Protein AF-A0A409X6F2-F1 (afdb_monomer)

pLDDT: mean 90.28, std 14.23, range [42.75, 98.88]

Organism: Psilocybe cyanescens (NCBI:txid93625)

Radius of gyration: 19.72 Å; Cα contacts (8 Å, |Δi|>4): 337; chains: 1; bounding box: 62×38×52 Å

Foldseek 3Di:
DLQLALQAEAEQCFPDDLVRLLVSVVRNAAYAQQLQLCVQPNPGHRQVQSSVVSVHLYAYDVPPPSHVDPDLLVRLVSLQVRQVVVQVVVCVVVVNDSPSDVDRSGDDSVVSVCRHFVSVQSNNVAHRDDDVPHFPWDWQFAQADLVVRAGWDPHGDVPCVVVCVVPNPPPVPPDDDPVSVVSCSVDNDPRRGQWTDGRNDTPDGD

Mean predicted aligned error: 5.83 Å

Solvent-accessible surface area (backbone atoms only — not comparable to full-atom values): 11453 Å² total; per-residue (Å²): 135,90,70,72,28,63,83,25,67,46,68,52,60,38,83,64,48,69,75,49,30,42,54,35,29,76,37,45,22,15,36,29,42,22,38,51,18,30,74,72,74,42,98,42,69,55,62,57,46,59,33,49,76,42,62,30,36,41,15,61,31,36,51,73,78,61,9,92,48,90,45,63,70,59,27,32,55,35,44,29,52,52,22,42,52,51,32,51,54,50,23,54,74,50,75,64,39,64,68,81,54,87,70,79,42,51,54,51,73,66,57,30,50,37,22,68,34,41,28,29,18,55,24,71,75,52,66,49,55,97,50,95,90,44,59,45,64,47,69,43,75,43,60,58,37,90,86,80,70,42,37,33,68,75,40,77,57,82,79,45,57,72,50,50,76,77,41,88,76,56,80,78,82,75,69,88,52,70,66,59,51,50,49,42,68,74,58,48,56,76,72,17,43,46,31,33,28,54,72,68,41,75,78,46,78,104

Secondary structure (DSSP, 8-state):
----STT-EEE--TT--HHHHHHHHHTT-EEEE-HHHHHHH-SS---HHHHHHTT-EEEE---TTTSS---HHHHHHHHHHHHHHHHHHHHHHTTT-TTSS-------HHHHHHIIIIIHHHHHT---S--TTS---EEEE--B-TTT-PBSTT---TTTHHHHTT-TT-TT--S--HHHHHHHHHH--GGGEEEEEETTEEEEE-

Nearest PDB structures (foldseek):
  2uz9-assembly1_A  TM=9.029E-01  e=8.211E-14  Homo sapiens
  6oh9-assembly1_A-2  TM=8.505E-01  e=1.048E-13  Saccharomyces cerevisiae S288C
  6oha-assembly1_A-2  TM=8.776E-01  e=3.779E-13  Saccharomyces cerevisiae S288C
  3e0l-assembly1_B  TM=8.773E-01  e=5.451E-13  Homo sapiens
  6ohc-assembly2_D  TM=8.084E-01  e=3.986E-10  Escherichia coli K-12

Sequence (206 aa):
NNLLTPKTVQAHCTFLTTPDFAKISDHGTAIAHCPLSNAYFSAKPFPLREALDAQVKVGLGTDVAGGYSLDIMNSMRHAVAVSRMREGDRVMKSGGDATIESHNLAIDWKESLYLATRGGSLALGLQGMFRVGAPFDAQEIRIYDPVSGLGIGPLDYFDLESQFSENQSDPSRSQLTLDEIEKWWCVGDLRNRGAVWVQGRKIRTI

Structure (mmCIF, N/CA/C/O backbone):
data_AF-A0A409X6F2-F1
#
_entry.id   AF-A0A409X6F2-F1
#
loop_
_atom_site.group_PDB
_atom_site.id
_atom_site.type_symbol
_atom_site.label_atom_id
_atom_site.label_alt_id
_atom_site.label_comp_id
_atom_site.label_asym_id
_atom_site.label_entity_id
_atom_site.label_seq_id
_atom_site.pdbx_PDB_ins_code
_atom_site.Cartn_x
_atom_site.Cartn_y
_atom_site.Cartn_z
_atom_site.occupancy
_atom_site.B_iso_or_equiv
_atom_site.auth_seq_id
_atom_site.auth_comp_id
_atom_site.auth_asym_id
_atom_site.auth_atom_id
_atom_site.pdbx_PDB_model_num
ATOM 1 N N . ASN A 1 1 ? -28.146 -6.320 11.833 1.00 56.84 1 ASN A N 1
ATOM 2 C CA . ASN A 1 1 ? -27.574 -6.314 10.466 1.00 56.84 1 ASN A CA 1
ATOM 3 C C . ASN A 1 1 ? -26.153 -6.851 10.504 1.00 56.84 1 ASN A C 1
ATOM 5 O O . ASN A 1 1 ? -25.338 -6.297 11.226 1.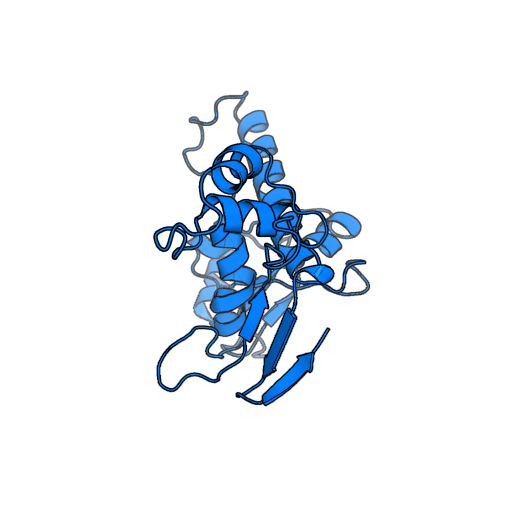00 56.84 1 ASN A O 1
ATOM 9 N N . ASN A 1 2 ? -25.882 -7.947 9.789 1.00 87.25 2 ASN A N 1
ATOM 10 C CA . ASN A 1 2 ? -24.624 -8.705 9.836 1.00 87.25 2 ASN A CA 1
ATOM 11 C C . ASN A 1 2 ? -23.686 -8.295 8.682 1.00 87.25 2 ASN A C 1
ATOM 13 O O . ASN A 1 2 ? -23.544 -9.023 7.704 1.00 87.25 2 ASN A O 1
ATOM 17 N N . LEU A 1 3 ? -23.146 -7.071 8.742 1.00 96.19 3 LEU A N 1
ATOM 18 C CA . LEU A 1 3 ? -22.342 -6.479 7.657 1.00 96.19 3 LEU A CA 1
ATOM 19 C C . LEU A 1 3 ? -20.828 -6.639 7.846 1.00 96.19 3 LEU A C 1
ATOM 21 O O . LEU A 1 3 ? -20.077 -6.363 6.915 1.00 96.19 3 LEU A O 1
ATOM 25 N N . LEU A 1 4 ? -20.369 -7.079 9.019 1.00 96.81 4 LEU A N 1
ATOM 26 C CA . LEU A 1 4 ? -18.972 -7.443 9.250 1.00 96.81 4 LEU A CA 1
ATOM 27 C C . LEU A 1 4 ? -18.808 -8.920 8.903 1.00 96.81 4 LEU A C 1
ATOM 29 O O . LEU A 1 4 ? -19.303 -9.792 9.611 1.00 96.81 4 LEU A O 1
ATOM 33 N N . THR A 1 5 ? -18.179 -9.193 7.766 1.00 96.94 5 THR A N 1
ATOM 34 C CA . THR A 1 5 ? -18.046 -10.544 7.219 1.00 96.94 5 THR A CA 1
ATOM 35 C C . THR A 1 5 ? -16.651 -10.741 6.629 1.00 96.94 5 THR A C 1
ATOM 37 O O . THR A 1 5 ? -15.974 -9.754 6.324 1.00 96.94 5 THR A O 1
ATOM 40 N N . PRO A 1 6 ? -16.248 -11.988 6.328 1.00 97.12 6 PRO A N 1
ATOM 41 C CA . PRO A 1 6 ? -14.991 -12.257 5.634 1.00 97.12 6 PRO A CA 1
ATOM 42 C C . PRO A 1 6 ? -14.847 -11.605 4.248 1.00 97.12 6 PRO A C 1
ATOM 44 O O . PRO A 1 6 ? -13.737 -11.562 3.719 1.00 97.12 6 PRO A O 1
ATOM 47 N N . LYS A 1 7 ? -15.953 -11.121 3.658 1.00 96.69 7 LYS A N 1
ATOM 48 C CA . LYS A 1 7 ? -16.007 -10.432 2.356 1.00 96.69 7 LYS A CA 1
ATOM 49 C C . LYS A 1 7 ? -16.216 -8.918 2.477 1.00 96.69 7 LYS A C 1
ATOM 51 O O . LYS A 1 7 ? -16.410 -8.247 1.468 1.00 96.69 7 LYS A O 1
ATOM 56 N N . THR A 1 8 ? -16.209 -8.382 3.693 1.00 98.19 8 THR A N 1
ATOM 57 C CA . THR A 1 8 ? -16.366 -6.949 3.940 1.00 98.19 8 THR A CA 1
ATOM 58 C C . THR A 1 8 ? -15.003 -6.269 3.917 1.00 98.19 8 THR A C 1
ATOM 60 O O . THR A 1 8 ? -14.063 -6.741 4.556 1.00 98.19 8 THR A O 1
ATOM 63 N N . VAL A 1 9 ? -14.917 -5.131 3.227 1.00 98.62 9 VAL A N 1
ATOM 64 C CA . VAL A 1 9 ? -13.761 -4.228 3.257 1.00 98.62 9 VAL A CA 1
ATOM 65 C C . VAL A 1 9 ? -14.242 -2.861 3.733 1.00 98.62 9 VAL A C 1
ATOM 67 O O . VAL A 1 9 ? -15.097 -2.255 3.093 1.00 98.62 9 VAL A O 1
ATOM 70 N N . GLN A 1 10 ? -13.723 -2.392 4.865 1.00 98.50 10 GLN A N 1
ATOM 71 C CA . GLN A 1 10 ? -14.028 -1.070 5.415 1.00 98.50 10 GLN A CA 1
ATOM 72 C C . GLN A 1 10 ? -12.940 -0.076 5.006 1.00 98.50 10 GLN A C 1
ATOM 74 O O . GLN A 1 10 ? -11.752 -0.347 5.172 1.00 98.50 10 GLN A O 1
ATOM 79 N N . ALA A 1 11 ? -13.324 1.075 4.462 1.00 98.44 11 ALA A N 1
ATOM 80 C CA . ALA A 1 11 ? -12.369 2.112 4.089 1.00 98.44 11 ALA A CA 1
ATOM 81 C C . ALA A 1 11 ? -11.988 2.988 5.297 1.00 98.44 11 ALA A C 1
ATOM 83 O O . ALA A 1 11 ? -12.801 3.235 6.190 1.00 98.44 11 ALA A O 1
ATOM 84 N N . HIS A 1 12 ? -10.759 3.508 5.285 1.00 98.50 12 HIS A N 1
ATOM 85 C CA . HIS A 1 12 ? -10.217 4.516 6.211 1.00 98.50 12 HIS A CA 1
ATOM 86 C C . HIS A 1 12 ? -9.935 4.042 7.635 1.00 98.50 12 HIS A C 1
ATOM 88 O O . HIS A 1 12 ? -8.778 4.064 8.051 1.00 98.50 12 HIS A O 1
ATOM 94 N N . CYS A 1 13 ? -10.981 3.685 8.387 1.00 98.31 13 CYS A N 1
ATOM 95 C CA . CYS A 1 13 ? -10.921 3.206 9.773 1.00 98.31 13 CYS A CA 1
ATOM 96 C C . CYS A 1 13 ? -10.035 4.039 10.729 1.00 98.31 13 CYS A C 1
ATOM 98 O O . CYS A 1 13 ? -9.472 3.505 11.682 1.00 98.31 13 CYS A O 1
ATOM 100 N N . THR A 1 14 ? -9.912 5.351 10.507 1.00 98.44 14 THR A N 1
ATOM 101 C CA . THR A 1 14 ? -8.942 6.225 11.201 1.00 98.44 14 THR A CA 1
ATOM 102 C C . THR A 1 14 ? -9.238 6.475 12.678 1.00 98.44 14 THR A C 1
ATOM 104 O O . THR A 1 14 ? -8.358 6.905 13.420 1.00 98.44 14 THR A O 1
ATOM 107 N N . PHE A 1 15 ? -10.466 6.203 13.113 1.00 98.06 15 PHE A N 1
ATOM 108 C CA . PHE A 1 15 ? -10.911 6.380 14.496 1.00 98.06 15 PHE A CA 1
ATOM 109 C C . PHE A 1 15 ? -11.008 5.068 15.278 1.00 98.06 15 PHE A C 1
ATOM 111 O O . PHE A 1 15 ? -11.353 5.108 16.458 1.00 98.06 15 PHE A O 1
ATOM 118 N N . LEU A 1 16 ? -10.727 3.927 14.641 1.00 97.69 16 LEU A N 1
ATOM 119 C CA . LEU A 1 16 ? -10.774 2.636 15.319 1.00 97.69 16 LEU A CA 1
ATOM 120 C C . LEU A 1 16 ? -9.646 2.517 16.345 1.00 97.69 16 LEU A C 1
ATOM 122 O O . LEU A 1 16 ? -8.538 3.021 16.154 1.00 97.69 16 LEU A O 1
ATOM 126 N N . THR A 1 17 ? -9.962 1.836 17.439 1.00 96.38 17 THR A N 1
ATOM 127 C CA . THR A 1 17 ? -9.044 1.546 18.541 1.00 96.38 17 THR A CA 1
ATOM 128 C C . THR A 1 17 ? -8.564 0.094 18.487 1.00 96.38 17 THR A C 1
ATOM 130 O O . THR A 1 17 ? -9.123 -0.726 17.757 1.00 96.38 17 THR A O 1
ATOM 133 N N . THR A 1 18 ? -7.560 -0.272 19.290 1.00 93.50 18 THR A N 1
ATOM 134 C CA . THR A 1 18 ? -7.075 -1.664 19.374 1.00 93.50 18 THR A CA 1
ATOM 135 C C . THR A 1 18 ? -8.196 -2.679 19.672 1.00 93.50 18 THR A C 1
ATOM 137 O O . THR A 1 18 ? -8.273 -3.685 18.965 1.00 93.50 18 THR A O 1
ATOM 140 N N . PRO A 1 19 ? -9.132 -2.428 20.617 1.00 97.00 19 PRO A N 1
ATOM 141 C CA . PRO A 1 19 ? -10.304 -3.291 20.797 1.00 97.00 19 PRO A CA 1
ATOM 142 C C . PRO A 1 19 ? -11.221 -3.405 19.571 1.00 97.00 19 PRO A C 1
ATOM 144 O O . PRO A 1 19 ? -11.860 -4.439 19.379 1.00 97.00 19 PRO A O 1
ATOM 147 N N . ASP A 1 20 ? -11.317 -2.364 18.741 1.00 97.94 20 ASP A N 1
ATOM 148 C CA . ASP A 1 20 ? -12.112 -2.422 17.512 1.00 97.94 20 ASP A CA 1
ATOM 149 C C . ASP A 1 20 ? -11.417 -3.265 16.443 1.00 97.94 20 ASP A C 1
ATOM 151 O O . ASP A 1 20 ? -12.081 -4.044 15.760 1.00 97.94 20 ASP A O 1
ATOM 155 N N . PHE A 1 21 ? -10.088 -3.181 16.330 1.00 98.38 21 PHE A N 1
ATOM 156 C CA . PHE A 1 21 ? -9.327 -4.028 15.408 1.00 98.38 21 PHE A CA 1
ATOM 157 C C . PHE A 1 21 ? -9.427 -5.509 15.751 1.00 98.38 21 PHE A C 1
ATOM 159 O O . PHE A 1 21 ? -9.597 -6.312 14.836 1.00 98.38 21 PHE A O 1
ATOM 166 N N . ALA A 1 22 ? -9.426 -5.865 17.038 1.00 97.12 22 ALA A N 1
ATOM 167 C CA . ALA A 1 22 ? -9.686 -7.239 17.463 1.00 97.12 22 ALA A CA 1
ATOM 168 C C . ALA A 1 22 ? -11.037 -7.741 16.921 1.00 97.12 22 ALA A C 1
ATOM 170 O O . ALA A 1 22 ? -11.097 -8.774 16.263 1.00 97.12 22 ALA A O 1
ATOM 171 N N . LYS A 1 23 ? -12.107 -6.944 17.058 1.00 96.62 23 LYS A N 1
ATOM 172 C CA . LYS A 1 23 ? -13.429 -7.298 16.510 1.00 96.62 23 LYS A CA 1
ATOM 173 C C . LYS A 1 23 ? -13.424 -7.399 14.984 1.00 96.62 23 LYS A C 1
ATOM 175 O O . LYS A 1 23 ? -14.065 -8.292 14.435 1.00 96.62 23 LYS A O 1
ATOM 180 N N . ILE A 1 24 ? -12.754 -6.479 14.287 1.00 97.88 24 ILE A N 1
ATOM 181 C CA . ILE A 1 24 ? -12.630 -6.516 12.820 1.00 97.88 24 ILE A CA 1
ATOM 182 C C . ILE A 1 24 ? -11.946 -7.818 12.380 1.00 97.88 24 ILE A C 1
ATOM 184 O O . ILE A 1 24 ? -12.433 -8.482 11.460 1.00 97.88 24 ILE A O 1
ATOM 188 N N . SER A 1 25 ? -10.873 -8.195 13.078 1.00 97.88 25 SER A N 1
ATOM 189 C CA . SER A 1 25 ? -10.118 -9.431 12.870 1.00 97.88 25 SER A CA 1
ATOM 190 C C . SER A 1 25 ? -10.981 -10.675 13.112 1.00 97.88 25 SER A C 1
ATOM 192 O O . SER A 1 25 ? -11.078 -11.521 12.223 1.00 97.88 25 SER A O 1
ATOM 194 N N . ASP A 1 26 ? -11.720 -10.727 14.228 1.00 97.69 26 ASP A N 1
ATOM 195 C CA . ASP A 1 26 ? -12.616 -11.841 14.586 1.00 97.69 26 ASP A CA 1
ATOM 196 C C . ASP A 1 26 ? -13.690 -12.111 13.517 1.00 97.69 26 ASP A C 1
ATOM 198 O O . ASP A 1 26 ? -14.042 -13.257 13.239 1.00 97.69 26 ASP A O 1
ATOM 202 N N . HIS A 1 27 ? -14.201 -11.058 12.869 1.00 97.19 27 HIS A N 1
ATOM 203 C CA . HIS A 1 27 ? -15.182 -11.184 11.783 1.00 97.19 27 HIS A CA 1
ATOM 204 C C . HIS A 1 27 ? -14.542 -11.495 10.420 1.00 97.19 27 HIS A C 1
ATOM 206 O O . HIS A 1 27 ? -15.248 -11.647 9.418 1.00 97.19 27 HIS A O 1
ATOM 212 N N . GLY A 1 28 ? -13.210 -11.522 10.339 1.00 97.69 28 GLY A N 1
ATOM 213 C CA . GLY A 1 28 ? -12.463 -11.619 9.090 1.00 97.69 28 GLY A CA 1
ATOM 214 C C . GLY A 1 28 ? -12.674 -10.422 8.158 1.00 97.69 28 GLY A C 1
ATOM 215 O O . GLY A 1 28 ? -12.402 -10.535 6.960 1.00 97.69 28 GLY A O 1
ATOM 216 N N . THR A 1 29 ? -13.174 -9.295 8.673 1.00 98.31 29 THR A N 1
ATOM 217 C CA . THR A 1 29 ? -13.357 -8.064 7.896 1.00 98.31 29 THR A CA 1
ATOM 218 C C . THR A 1 29 ? -11.991 -7.456 7.591 1.00 98.31 29 THR A C 1
ATOM 220 O O . THR A 1 29 ? -11.081 -7.488 8.415 1.00 98.31 29 THR A O 1
ATOM 223 N N . ALA A 1 30 ? -11.826 -6.932 6.382 1.00 98.75 30 ALA A N 1
ATOM 224 C CA . ALA A 1 30 ? -10.595 -6.281 5.959 1.00 98.75 30 ALA A CA 1
ATOM 225 C C . ALA A 1 30 ? -10.716 -4.754 6.004 1.00 98.75 30 ALA A C 1
ATOM 227 O O . ALA A 1 30 ? -11.819 -4.202 6.039 1.00 98.75 30 ALA A O 1
ATOM 228 N N . ILE A 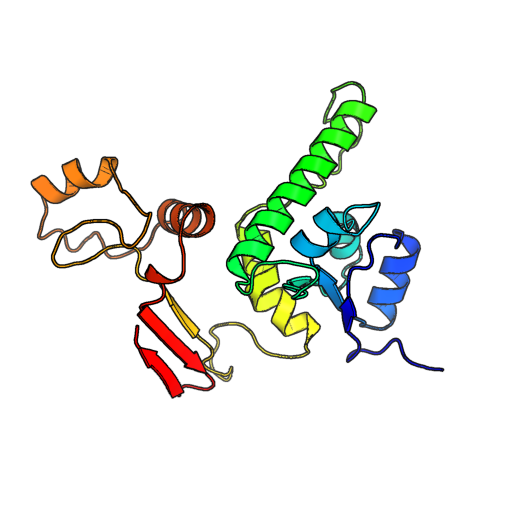1 31 ? -9.572 -4.073 5.955 1.00 98.88 31 ILE A N 1
ATOM 229 C CA . ILE A 1 31 ? -9.486 -2.613 5.889 1.00 98.88 31 ILE A CA 1
ATOM 230 C C . ILE A 1 31 ? -8.766 -2.183 4.608 1.00 98.88 31 ILE A C 1
ATOM 232 O O . ILE A 1 31 ? -7.705 -2.708 4.267 1.00 98.88 31 ILE A O 1
ATOM 236 N N . ALA A 1 32 ? -9.331 -1.192 3.917 1.00 98.81 32 ALA A N 1
ATOM 237 C CA . ALA A 1 32 ? -8.654 -0.442 2.866 1.00 98.81 32 ALA A CA 1
ATOM 238 C C . ALA A 1 32 ? -8.042 0.832 3.468 1.00 98.81 32 ALA A C 1
ATOM 240 O O . ALA A 1 32 ? -8.747 1.782 3.822 1.00 98.81 32 ALA A O 1
ATOM 241 N N . HIS A 1 33 ? -6.717 0.846 3.603 1.00 98.81 33 HIS A N 1
ATOM 242 C CA . HIS A 1 33 ? -5.971 2.010 4.053 1.00 98.81 33 HIS A CA 1
ATOM 243 C C . HIS A 1 33 ? -5.805 3.004 2.897 1.00 98.81 33 HIS A C 1
ATOM 245 O O . HIS A 1 33 ? -5.108 2.722 1.922 1.00 98.81 33 HIS A O 1
ATOM 251 N N . CYS A 1 34 ? -6.426 4.179 3.025 1.00 98.75 34 CYS A N 1
ATOM 252 C CA . CYS A 1 34 ? -6.408 5.246 2.021 1.00 98.75 34 CYS A CA 1
ATOM 253 C C . CYS A 1 34 ? -5.592 6.454 2.526 1.00 98.75 34 CYS A C 1
ATOM 255 O O . CYS A 1 34 ? -6.176 7.469 2.911 1.00 98.75 34 CYS A O 1
ATOM 257 N N . PRO A 1 35 ? -4.251 6.359 2.607 1.00 98.62 35 PRO A N 1
ATOM 258 C CA . PRO A 1 35 ? -3.429 7.323 3.341 1.00 98.62 35 PRO A CA 1
ATOM 259 C C . PRO A 1 35 ? -3.505 8.747 2.789 1.00 98.62 35 PRO A C 1
ATOM 261 O O . PRO A 1 35 ? -3.573 9.685 3.578 1.00 98.62 35 PRO A O 1
ATOM 264 N N . LEU A 1 36 ? -3.530 8.915 1.462 1.00 98.25 36 LEU A N 1
ATOM 265 C CA . LEU A 1 36 ? -3.596 10.240 0.845 1.00 98.25 36 LEU A CA 1
ATOM 266 C C . LEU A 1 36 ? -4.932 10.940 1.141 1.00 98.25 36 LEU A C 1
ATOM 268 O O . LEU A 1 36 ? -4.933 12.084 1.583 1.00 98.25 36 LEU A O 1
ATOM 272 N N . SER A 1 37 ? -6.054 10.235 0.977 1.00 98.56 37 SER A N 1
ATOM 273 C CA . SER A 1 37 ? -7.379 10.766 1.332 1.00 98.56 37 SER A CA 1
ATOM 274 C C . SER A 1 37 ? -7.478 11.108 2.818 1.00 98.56 37 SER A C 1
ATOM 276 O O . SER A 1 37 ? -7.922 12.193 3.193 1.00 98.56 37 SER A O 1
ATOM 278 N N . ASN A 1 38 ? -6.966 10.230 3.686 1.00 98.56 38 ASN A N 1
ATOM 279 C CA . ASN A 1 38 ? -6.946 10.482 5.123 1.00 98.56 38 ASN A CA 1
ATOM 280 C C . ASN A 1 38 ? -6.138 11.740 5.472 1.00 98.56 38 ASN A C 1
ATOM 282 O O . ASN A 1 38 ? -6.564 12.495 6.338 1.00 98.56 38 ASN A O 1
ATOM 286 N N . ALA A 1 39 ? -5.009 11.983 4.801 1.00 97.94 39 ALA A N 1
ATOM 287 C CA . ALA A 1 39 ? -4.211 13.188 5.016 1.00 97.94 39 ALA A CA 1
ATOM 288 C C . ALA A 1 39 ? -4.954 14.475 4.617 1.00 97.94 39 ALA A C 1
ATOM 290 O O . ALA A 1 39 ? -4.682 15.531 5.180 1.00 97.94 39 ALA A O 1
ATOM 291 N N . TYR A 1 40 ? -5.883 14.395 3.661 1.00 97.56 40 TYR A N 1
ATOM 292 C CA . TYR A 1 40 ? -6.665 15.543 3.198 1.00 97.56 40 TYR A CA 1
ATOM 293 C C . TYR A 1 40 ? -7.908 15.787 4.057 1.00 97.56 40 TYR A C 1
ATOM 295 O O . TYR A 1 40 ? -8.261 16.936 4.313 1.00 97.56 40 TYR A O 1
ATOM 303 N N . PHE A 1 41 ? -8.577 14.715 4.496 1.00 97.94 41 PHE A N 1
ATOM 304 C CA . PHE A 1 41 ? -9.954 14.804 4.989 1.00 97.94 41 PHE A CA 1
ATOM 305 C C . PHE A 1 41 ? -10.202 14.181 6.367 1.00 97.94 41 PHE A C 1
ATOM 307 O O . PHE A 1 41 ? -11.247 14.435 6.965 1.00 97.94 41 PHE A O 1
ATOM 314 N N . SER A 1 42 ? -9.277 13.383 6.908 1.00 97.31 42 SER A N 1
ATOM 315 C CA . SER A 1 42 ? -9.426 12.793 8.243 1.00 97.31 42 SER A CA 1
ATOM 316 C C . SER A 1 42 ? -8.676 13.610 9.292 1.00 97.31 42 SER A C 1
ATOM 318 O O . SER A 1 42 ? -7.525 13.986 9.103 1.00 97.31 42 SER A O 1
ATOM 320 N N . ALA A 1 43 ? -9.287 13.802 10.463 1.00 96.62 43 ALA A N 1
ATOM 321 C CA . ALA A 1 43 ? -8.620 14.437 11.604 1.00 96.62 43 ALA A CA 1
ATOM 322 C C . ALA A 1 43 ? -7.513 13.562 12.227 1.00 96.62 43 ALA A C 1
ATOM 324 O O . ALA A 1 43 ? -6.687 14.057 12.990 1.00 96.62 43 ALA A O 1
ATOM 325 N N . LYS A 1 44 ? -7.520 12.251 11.947 1.00 96.25 44 LYS A N 1
ATOM 326 C CA . LYS A 1 44 ? -6.532 11.292 12.455 1.00 96.25 44 LYS A CA 1
ATOM 327 C C . LYS A 1 44 ? -5.926 10.462 11.325 1.00 96.25 44 LYS A C 1
ATOM 329 O O . LYS A 1 44 ? -6.662 10.053 10.419 1.00 96.25 44 LYS A O 1
ATOM 334 N N . PRO A 1 45 ? -4.621 10.148 11.386 1.00 97.69 45 PRO A N 1
ATOM 335 C CA . PRO A 1 45 ? -4.039 9.133 10.524 1.00 97.69 45 PRO A CA 1
ATOM 336 C C . PRO A 1 45 ? -4.547 7.740 10.925 1.00 97.69 45 PRO A C 1
ATOM 338 O O . PRO A 1 45 ? -4.895 7.502 12.080 1.00 97.69 45 PRO A O 1
ATOM 341 N N . PHE A 1 46 ? -4.577 6.807 9.972 1.00 98.62 46 PHE A N 1
ATOM 342 C CA . PHE A 1 46 ? -4.944 5.417 10.259 1.00 98.62 46 PHE A CA 1
ATOM 343 C C . PHE A 1 46 ? -3.860 4.748 11.124 1.00 98.62 46 PHE A C 1
ATOM 345 O O . PHE A 1 46 ? -2.685 4.811 10.743 1.00 98.62 46 PHE A O 1
ATOM 352 N N . PRO A 1 47 ? -4.214 4.106 12.254 1.00 98.12 47 PRO A N 1
ATOM 353 C CA . PRO A 1 47 ? -3.262 3.381 13.092 1.00 98.12 47 PRO A CA 1
ATOM 354 C C . PRO A 1 47 ? -2.891 2.018 12.483 1.00 98.12 47 PRO A C 1
ATOM 356 O O . PRO A 1 47 ? -3.337 0.960 12.923 1.00 98.12 47 PRO A O 1
ATOM 359 N N . LEU A 1 48 ? -2.108 2.067 11.399 1.00 98.56 48 LEU A N 1
ATOM 360 C CA . LEU A 1 48 ? -1.775 0.905 10.573 1.00 98.56 48 LEU A CA 1
ATOM 361 C C . LEU A 1 48 ? -1.055 -0.194 11.356 1.00 98.56 48 LEU A C 1
ATOM 363 O O . LEU A 1 48 ? -1.463 -1.346 11.251 1.00 98.56 48 LEU A O 1
ATOM 367 N N . ARG A 1 49 ? -0.008 0.146 12.121 1.00 98.00 49 ARG A N 1
ATOM 368 C CA . ARG A 1 49 ? 0.762 -0.839 12.892 1.00 98.00 49 ARG A CA 1
ATOM 369 C C . ARG A 1 49 ? -0.159 -1.603 13.842 1.00 98.00 49 ARG A C 1
ATOM 371 O O . ARG A 1 49 ? -0.221 -2.820 13.767 1.00 98.00 49 ARG A O 1
ATOM 378 N N . GLU A 1 50 ? -0.990 -0.888 14.591 1.00 97.81 50 GLU A N 1
ATOM 379 C CA . GLU A 1 50 ? -1.936 -1.478 15.536 1.00 97.81 50 GLU A CA 1
ATOM 380 C C . GLU A 1 50 ? -2.963 -2.403 14.863 1.00 97.81 50 GLU A C 1
ATOM 382 O O . GLU A 1 50 ? -3.310 -3.450 15.411 1.00 97.81 50 GLU A O 1
ATOM 387 N N . ALA A 1 51 ? -3.438 -2.053 13.663 1.00 98.50 51 ALA A N 1
ATOM 388 C CA . ALA A 1 51 ? -4.315 -2.927 12.887 1.00 98.50 51 ALA A CA 1
ATOM 389 C C . ALA A 1 51 ? -3.595 -4.207 12.422 1.00 98.50 51 ALA A C 1
ATOM 391 O O . ALA A 1 51 ? -4.179 -5.292 12.470 1.00 98.50 51 ALA A O 1
ATOM 392 N N . LEU A 1 52 ? -2.335 -4.093 11.988 1.00 98.19 52 LEU A N 1
ATOM 393 C CA . LEU A 1 52 ? -1.519 -5.235 11.567 1.00 98.19 52 LEU A CA 1
ATOM 394 C C . LEU A 1 52 ? -1.198 -6.167 12.741 1.00 98.19 52 LEU A C 1
ATOM 396 O O . LEU A 1 52 ? -1.315 -7.383 12.593 1.00 98.19 52 LEU A O 1
ATOM 400 N N . ASP A 1 53 ? -0.870 -5.622 13.912 1.00 97.06 53 ASP A N 1
ATOM 401 C CA . ASP A 1 53 ? -0.577 -6.421 15.107 1.00 97.06 53 ASP A CA 1
ATOM 402 C C . ASP A 1 53 ? -1.816 -7.191 15.577 1.00 97.06 53 ASP A C 1
ATOM 404 O O . ASP A 1 53 ? -1.722 -8.361 15.951 1.00 97.06 53 ASP A O 1
ATOM 408 N N . ALA A 1 54 ? -3.000 -6.583 15.441 1.00 97.75 54 ALA A N 1
ATOM 409 C CA . ALA A 1 54 ? -4.295 -7.228 15.656 1.00 97.75 54 ALA A CA 1
ATOM 410 C C . ALA A 1 54 ? -4.693 -8.235 14.550 1.00 97.75 54 ALA A C 1
ATOM 412 O O . ALA A 1 54 ? -5.818 -8.740 14.546 1.00 97.75 54 ALA A O 1
ATOM 413 N N . GLN A 1 55 ? -3.790 -8.545 13.612 1.00 97.88 55 GLN A N 1
ATOM 414 C CA . GLN A 1 55 ? -3.987 -9.491 12.507 1.00 97.88 55 GLN A CA 1
ATOM 415 C C . GLN A 1 55 ? -5.114 -9.102 11.538 1.00 97.88 55 GLN A C 1
ATOM 417 O O . GLN A 1 55 ? -5.660 -9.948 10.824 1.00 97.88 55 GLN A O 1
ATOM 422 N N . VAL A 1 56 ? -5.461 -7.814 11.463 1.00 98.62 56 VAL A N 1
ATOM 423 C CA . VAL A 1 56 ? -6.435 -7.338 10.481 1.00 98.62 56 VAL A CA 1
ATOM 424 C C . VAL A 1 56 ? -5.833 -7.438 9.080 1.00 98.62 56 VAL A C 1
ATOM 426 O O . VAL A 1 56 ? -4.704 -7.019 8.825 1.00 98.62 56 VAL A O 1
ATOM 429 N N . LYS A 1 57 ? -6.610 -7.960 8.126 1.00 98.56 57 LYS A N 1
ATOM 430 C CA . LYS A 1 57 ? -6.234 -7.932 6.707 1.00 98.56 57 LYS A CA 1
ATOM 431 C C . LYS A 1 57 ? -6.292 -6.490 6.210 1.00 98.56 57 LYS A C 1
ATOM 433 O O . LYS A 1 57 ? -7.376 -5.909 6.158 1.00 98.56 57 LYS A O 1
ATOM 438 N N . VAL A 1 58 ? -5.154 -5.933 5.808 1.00 98.81 58 VAL A N 1
ATOM 439 C CA . VAL A 1 58 ? -5.072 -4.562 5.290 1.00 98.81 58 VAL A CA 1
ATOM 440 C C . VAL A 1 58 ? -4.554 -4.556 3.852 1.00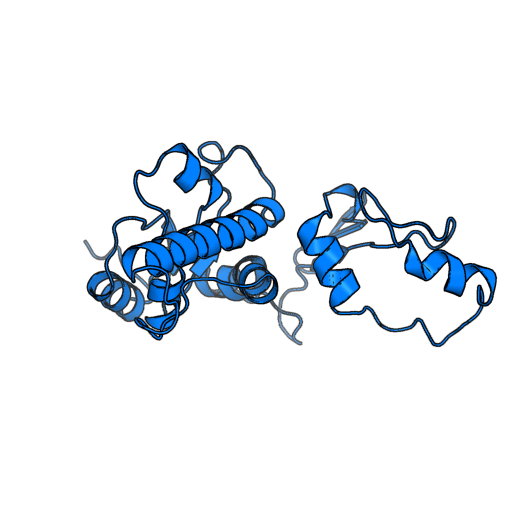 98.81 58 VAL A C 1
ATOM 442 O O . VAL A 1 58 ? -3.558 -5.204 3.532 1.00 98.81 58 VAL A O 1
ATOM 445 N N . GLY A 1 59 ? -5.237 -3.800 2.993 1.00 98.75 59 GLY A N 1
ATOM 446 C CA . GLY A 1 59 ? -4.782 -3.424 1.654 1.00 98.75 59 GLY A CA 1
ATOM 447 C C . GLY A 1 59 ? -4.700 -1.906 1.497 1.00 98.75 59 GLY A C 1
ATOM 448 O O . GLY A 1 59 ? -5.176 -1.165 2.357 1.00 98.75 59 GLY A O 1
ATOM 449 N N . LEU A 1 60 ? -4.119 -1.434 0.393 1.00 98.81 60 LEU A N 1
ATOM 450 C CA . LEU A 1 60 ? -4.078 -0.005 0.066 1.00 98.81 60 LEU A CA 1
ATOM 451 C C . LEU A 1 60 ? -5.231 0.401 -0.856 1.00 98.81 60 LEU A C 1
ATOM 453 O O . LEU A 1 60 ? -5.562 -0.309 -1.803 1.00 98.81 60 LEU A O 1
ATOM 457 N N . GLY A 1 61 ? -5.797 1.577 -0.599 1.00 98.50 61 GLY A N 1
ATOM 458 C CA . GLY A 1 61 ? -6.747 2.259 -1.470 1.00 98.50 61 GLY A CA 1
ATOM 459 C C . GLY A 1 61 ? -6.213 3.619 -1.916 1.00 98.50 61 GLY A C 1
ATOM 460 O O . GLY A 1 61 ? -5.423 4.259 -1.217 1.00 98.50 61 GLY A O 1
ATOM 461 N N . THR A 1 62 ? -6.629 4.061 -3.100 1.00 98.56 62 THR A N 1
ATOM 462 C CA . THR A 1 62 ? -6.381 5.432 -3.579 1.00 98.56 62 THR A CA 1
ATOM 463 C C . THR A 1 62 ? -7.443 6.400 -3.071 1.00 98.56 62 THR A C 1
ATOM 465 O O . THR A 1 62 ? -7.127 7.541 -2.745 1.00 98.56 62 THR A O 1
ATOM 468 N N . ASP A 1 63 ? -8.684 5.909 -2.968 1.00 98.31 63 ASP A N 1
ATOM 469 C CA . ASP A 1 63 ? -9.878 6.673 -2.609 1.00 98.31 63 ASP A CA 1
ATOM 470 C C . ASP A 1 63 ? -10.054 7.933 -3.464 1.00 98.31 63 ASP A C 1
ATOM 472 O O . ASP A 1 63 ? -10.238 9.033 -2.959 1.00 98.31 63 ASP A O 1
ATOM 476 N N . VAL A 1 64 ? -9.949 7.800 -4.787 1.00 97.94 64 VAL A N 1
ATOM 477 C CA . VAL A 1 64 ? -10.224 8.926 -5.689 1.00 97.94 64 VAL A CA 1
ATOM 478 C C . VAL A 1 64 ? -11.712 9.297 -5.604 1.00 97.94 64 VAL A C 1
ATOM 480 O O . VAL A 1 64 ? -12.566 8.427 -5.744 1.00 97.94 64 VAL A O 1
ATOM 483 N N . ALA A 1 65 ? -12.095 10.562 -5.405 1.00 97.12 65 ALA A N 1
ATOM 484 C CA . ALA A 1 65 ? -11.276 11.785 -5.447 1.00 97.12 65 ALA A CA 1
ATOM 485 C C . ALA A 1 65 ? -10.869 12.367 -4.074 1.00 97.12 65 ALA A C 1
ATOM 487 O O . ALA A 1 65 ? -10.350 13.480 -4.026 1.00 97.12 65 ALA A O 1
ATOM 488 N N . GLY A 1 66 ? -11.081 11.643 -2.970 1.00 96.94 66 GLY A N 1
ATOM 489 C CA . GLY A 1 66 ? -10.529 11.997 -1.657 1.00 96.94 66 GLY A CA 1
ATOM 490 C C . GLY A 1 66 ? -8.992 12.032 -1.672 1.00 96.94 66 GLY A C 1
ATOM 491 O O . GLY A 1 66 ? -8.360 12.960 -1.177 1.00 96.94 66 GLY A O 1
ATOM 492 N N . GLY A 1 67 ? -8.367 11.056 -2.329 1.00 96.88 67 GLY A N 1
ATOM 493 C CA . GLY A 1 67 ? -6.992 11.149 -2.807 1.00 96.88 67 GLY A CA 1
ATOM 494 C C . GLY A 1 67 ? -6.950 11.630 -4.258 1.00 96.88 67 GLY A C 1
ATOM 495 O O . GLY A 1 67 ? -7.742 11.190 -5.086 1.00 96.88 67 GLY A O 1
ATOM 496 N N . TYR A 1 68 ? -6.002 12.502 -4.606 1.00 96.56 68 TYR A N 1
ATOM 497 C CA . TYR A 1 68 ? -5.869 12.997 -5.986 1.00 96.56 68 TYR A CA 1
ATOM 498 C C . TYR A 1 68 ? -5.148 12.019 -6.931 1.00 96.56 68 TYR A C 1
ATOM 500 O O . TYR A 1 68 ? -5.160 12.213 -8.146 1.00 96.56 68 TYR A O 1
ATOM 508 N N . SER A 1 69 ? -4.471 10.993 -6.403 1.00 96.25 69 SER A N 1
ATOM 509 C CA . SER A 1 69 ? -3.658 10.071 -7.201 1.00 96.25 69 SER A CA 1
ATOM 510 C C . SER A 1 69 ? -4.399 8.772 -7.505 1.00 96.25 69 SER A C 1
ATOM 512 O O . SER A 1 69 ? -4.921 8.121 -6.606 1.00 96.25 69 SER A O 1
ATOM 514 N N . LEU A 1 70 ? -4.387 8.360 -8.775 1.00 95.12 70 LEU A N 1
ATOM 515 C CA . LEU A 1 70 ? -4.927 7.072 -9.229 1.00 95.12 70 LEU A CA 1
ATOM 516 C C . LEU A 1 70 ? -3.979 5.891 -8.974 1.00 95.12 70 LEU A C 1
ATOM 518 O O . LEU A 1 70 ? -4.385 4.741 -9.134 1.00 95.12 70 LEU A O 1
ATOM 522 N N . ASP A 1 71 ? -2.713 6.149 -8.643 1.00 93.69 71 ASP A N 1
ATOM 523 C CA . ASP A 1 71 ? -1.686 5.113 -8.607 1.00 93.69 71 ASP A CA 1
ATOM 524 C C . ASP A 1 71 ? -1.480 4.561 -7.194 1.00 93.69 71 ASP A C 1
ATOM 526 O O . ASP A 1 71 ? -1.165 5.300 -6.261 1.00 93.69 71 ASP A O 1
ATOM 530 N N . ILE A 1 72 ? -1.568 3.237 -7.044 1.00 97.25 72 ILE A N 1
ATOM 531 C CA . ILE A 1 72 ? -1.271 2.552 -5.779 1.00 97.25 72 ILE A CA 1
ATOM 532 C C . ILE A 1 72 ? 0.186 2.782 -5.347 1.00 97.25 72 ILE A C 1
ATOM 534 O O . ILE A 1 72 ? 0.456 2.788 -4.145 1.00 97.25 72 ILE A O 1
ATOM 538 N N . MET A 1 73 ? 1.116 3.064 -6.274 1.00 95.94 73 MET A N 1
ATOM 539 C CA . MET A 1 73 ? 2.483 3.473 -5.908 1.00 95.94 73 MET A CA 1
ATOM 540 C C . MET A 1 73 ? 2.500 4.722 -5.023 1.00 95.94 73 MET A C 1
ATOM 542 O O . MET A 1 73 ? 3.287 4.818 -4.081 1.00 95.94 73 MET A O 1
ATOM 546 N N . ASN A 1 74 ? 1.585 5.658 -5.270 1.00 96.94 74 ASN A N 1
ATOM 547 C CA . ASN A 1 74 ? 1.441 6.843 -4.444 1.00 96.94 74 ASN A CA 1
ATOM 548 C C . ASN A 1 74 ? 0.869 6.494 -3.057 1.00 96.94 74 ASN A C 1
ATOM 550 O O . ASN A 1 74 ? 1.376 6.998 -2.053 1.00 96.94 74 ASN A O 1
ATOM 554 N N . SER A 1 75 ? -0.103 5.575 -2.977 1.00 98.38 75 SER A N 1
ATOM 555 C CA . SER A 1 75 ? -0.616 5.069 -1.695 1.00 98.38 75 SER A CA 1
ATOM 556 C C . SER A 1 75 ? 0.463 4.359 -0.869 1.00 98.38 75 SER A C 1
ATOM 558 O O . SER A 1 75 ? 0.489 4.540 0.345 1.00 98.38 75 SER A O 1
ATOM 560 N N . MET A 1 76 ? 1.387 3.610 -1.491 1.00 98.62 76 MET A N 1
ATOM 561 C CA . MET A 1 76 ? 2.517 2.982 -0.781 1.00 98.62 76 MET A CA 1
ATOM 562 C C . MET A 1 76 ? 3.379 4.024 -0.063 1.00 98.62 76 MET A C 1
ATOM 564 O O . MET A 1 76 ? 3.623 3.921 1.140 1.00 98.62 76 MET A O 1
ATOM 568 N N . ARG A 1 77 ? 3.796 5.062 -0.797 1.00 98.56 77 ARG A N 1
ATOM 569 C CA . ARG A 1 77 ? 4.648 6.140 -0.274 1.00 98.56 77 ARG A CA 1
ATOM 570 C C . ARG A 1 77 ? 3.963 6.904 0.852 1.00 98.56 77 ARG A C 1
ATOM 572 O O . ARG A 1 77 ? 4.581 7.158 1.882 1.00 98.56 77 ARG A O 1
ATOM 579 N N . HIS A 1 78 ? 2.677 7.219 0.692 1.00 98.62 78 HIS A N 1
ATOM 580 C CA . HIS A 1 78 ? 1.919 7.911 1.733 1.00 98.62 78 HIS A CA 1
ATOM 581 C C . HIS A 1 78 ? 1.677 7.034 2.966 1.00 98.62 78 HIS A C 1
ATOM 583 O O . HIS A 1 78 ? 1.718 7.562 4.072 1.00 98.62 78 HIS A O 1
ATOM 589 N N . ALA A 1 79 ? 1.484 5.718 2.823 1.00 98.81 79 ALA A N 1
ATOM 590 C CA . ALA A 1 79 ? 1.378 4.817 3.975 1.00 98.81 79 ALA A CA 1
ATOM 591 C C . ALA A 1 79 ? 2.664 4.845 4.821 1.00 98.81 79 ALA A C 1
ATOM 593 O O . ALA A 1 79 ? 2.604 5.016 6.040 1.00 98.81 79 ALA A O 1
ATOM 594 N N . VAL A 1 80 ? 3.832 4.777 4.169 1.00 98.81 80 VAL A N 1
ATOM 595 C CA . VAL A 1 80 ? 5.135 4.900 4.840 1.00 98.81 80 VAL A CA 1
ATOM 596 C C . VAL A 1 80 ? 5.295 6.274 5.486 1.00 98.81 80 VAL A C 1
ATOM 598 O O . VAL A 1 80 ? 5.611 6.349 6.673 1.00 98.81 80 VAL A O 1
ATOM 601 N N . ALA A 1 81 ? 5.030 7.358 4.751 1.00 98.62 81 ALA A N 1
ATOM 602 C CA . ALA A 1 81 ? 5.153 8.719 5.271 1.00 98.62 81 ALA A CA 1
ATOM 603 C C . ALA A 1 81 ? 4.265 8.941 6.505 1.00 98.62 81 ALA A C 1
ATOM 605 O O . ALA A 1 81 ? 4.752 9.382 7.544 1.00 98.62 81 ALA A O 1
ATOM 606 N N . VAL A 1 82 ? 2.988 8.555 6.429 1.00 98.50 82 VAL A N 1
ATOM 607 C CA . VAL A 1 82 ? 2.040 8.675 7.542 1.00 98.50 82 VAL A CA 1
ATOM 608 C C . VAL A 1 82 ? 2.492 7.842 8.740 1.00 98.50 82 VAL A C 1
ATOM 610 O O . VAL A 1 82 ? 2.483 8.348 9.859 1.00 98.50 82 VAL A O 1
ATOM 613 N N . SER A 1 83 ? 2.936 6.598 8.534 1.00 98.50 83 SER A N 1
ATOM 614 C CA . SER A 1 83 ? 3.416 5.752 9.636 1.00 98.50 83 SER A CA 1
ATOM 615 C C . SER A 1 83 ? 4.635 6.351 10.354 1.00 98.50 83 SER A C 1
ATOM 617 O O . SER A 1 83 ? 4.690 6.350 11.581 1.00 98.50 83 SER A O 1
ATOM 619 N N . ARG A 1 84 ? 5.568 6.953 9.602 1.00 98.19 84 AR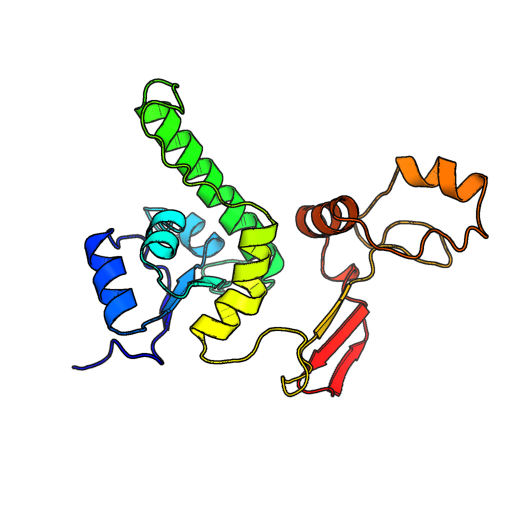G A N 1
ATOM 620 C CA . ARG A 1 84 ? 6.754 7.629 10.146 1.00 98.19 84 ARG A CA 1
ATOM 621 C C . ARG A 1 84 ? 6.407 8.925 10.870 1.00 98.19 84 ARG A C 1
ATOM 623 O O . ARG A 1 84 ? 6.995 9.205 11.906 1.00 98.19 84 ARG A O 1
ATOM 630 N N . MET A 1 85 ? 5.434 9.693 10.377 1.00 97.88 85 MET A N 1
ATOM 631 C CA . MET A 1 85 ? 4.941 10.880 11.088 1.00 97.88 85 MET A CA 1
ATOM 632 C C . MET A 1 85 ? 4.279 10.502 12.418 1.00 97.88 85 MET A C 1
ATOM 634 O O . MET A 1 85 ? 4.498 11.180 13.419 1.00 97.88 85 MET A O 1
ATOM 638 N N . ARG A 1 86 ? 3.510 9.404 12.448 1.00 96.88 86 ARG A N 1
ATOM 639 C CA . ARG A 1 86 ? 2.939 8.867 13.694 1.00 96.88 86 ARG A CA 1
ATOM 640 C C . ARG A 1 86 ? 4.019 8.419 14.671 1.00 96.88 86 ARG A C 1
ATOM 642 O O . ARG A 1 86 ? 3.910 8.706 15.856 1.00 96.88 86 ARG A O 1
ATOM 649 N N . GLU A 1 87 ? 5.050 7.744 14.174 1.00 96.50 87 GLU A N 1
ATOM 650 C CA . GLU A 1 87 ? 6.195 7.343 14.990 1.00 96.50 87 GLU A CA 1
ATOM 651 C C . GLU A 1 87 ? 6.930 8.563 15.565 1.00 96.50 87 GLU A C 1
ATOM 653 O O . GLU A 1 87 ? 7.214 8.602 16.757 1.00 96.50 87 GLU A O 1
ATOM 658 N N . GLY A 1 88 ? 7.155 9.604 14.759 1.00 95.62 88 GLY A N 1
ATOM 659 C CA . GLY A 1 88 ? 7.730 10.862 15.239 1.00 95.62 88 GLY A CA 1
ATOM 660 C C . GLY A 1 88 ? 6.895 11.515 16.346 1.00 95.62 88 GLY A C 1
ATOM 661 O O . GLY A 1 88 ? 7.440 11.890 17.380 1.00 95.62 88 GLY A O 1
ATOM 662 N N . ASP A 1 89 ? 5.572 11.607 16.173 1.00 94.81 89 ASP A N 1
ATOM 663 C CA . ASP A 1 89 ? 4.656 12.135 17.199 1.00 94.81 89 ASP A CA 1
ATOM 664 C C . ASP A 1 89 ? 4.689 11.308 18.498 1.00 94.81 89 ASP A C 1
ATOM 666 O O . ASP A 1 89 ? 4.716 11.880 19.590 1.00 94.81 89 ASP A O 1
ATOM 670 N N . ARG A 1 90 ? 4.760 9.973 18.396 1.00 93.81 90 ARG A N 1
ATOM 671 C CA . ARG A 1 90 ? 4.933 9.073 19.548 1.00 93.81 90 ARG A CA 1
ATOM 672 C C . ARG A 1 90 ? 6.230 9.380 20.297 1.00 93.81 90 ARG A C 1
ATOM 674 O O . ARG A 1 90 ? 6.183 9.669 21.489 1.00 93.81 90 ARG A O 1
ATOM 681 N N . VAL A 1 91 ? 7.366 9.392 19.597 1.00 93.25 91 VAL A N 1
ATOM 682 C CA . VAL A 1 91 ? 8.687 9.671 20.190 1.00 93.25 91 VAL A CA 1
ATOM 683 C C . VAL A 1 91 ? 8.712 11.042 20.871 1.00 93.25 91 VAL A C 1
ATOM 685 O O . VAL A 1 91 ? 9.226 11.175 21.980 1.00 93.25 91 VAL A O 1
ATOM 688 N N . MET A 1 92 ? 8.103 12.062 20.257 1.00 93.56 92 MET A N 1
ATOM 689 C CA . MET A 1 92 ? 8.002 13.400 20.850 1.00 93.56 92 MET A CA 1
ATOM 690 C C . MET A 1 92 ? 7.183 13.407 22.146 1.00 93.56 92 MET A C 1
ATOM 692 O O . MET A 1 92 ? 7.586 14.040 23.123 1.00 93.56 92 MET A O 1
ATOM 696 N N . LYS A 1 93 ? 6.058 12.684 22.191 1.00 91.12 93 LYS A N 1
ATOM 697 C CA . LYS A 1 93 ? 5.236 12.535 23.407 1.00 91.12 93 LYS A CA 1
ATOM 698 C C . LYS A 1 93 ? 5.956 11.767 24.512 1.00 91.12 93 LYS A C 1
ATOM 700 O O . LYS A 1 93 ? 5.733 12.052 25.684 1.00 91.12 93 LYS A O 1
ATOM 705 N N . SER A 1 94 ? 6.863 10.869 24.144 1.00 88.50 94 SER A N 1
ATOM 706 C CA . SER A 1 94 ? 7.765 10.169 25.061 1.00 88.50 94 SER A CA 1
ATOM 707 C C . SER A 1 94 ? 9.001 10.998 25.457 1.00 88.50 94 SER A C 1
ATOM 709 O O . SER A 1 94 ? 9.978 10.446 25.946 1.00 88.50 94 SER A O 1
ATOM 711 N N . GLY A 1 95 ? 9.006 12.320 25.249 1.00 89.38 95 GLY A N 1
ATOM 712 C CA . GLY A 1 95 ? 10.124 13.184 25.646 1.00 89.38 95 GLY A CA 1
ATOM 713 C C . GLY A 1 95 ? 11.371 13.055 24.765 1.00 89.38 95 GLY A C 1
ATOM 714 O O . GLY A 1 95 ? 12.458 13.436 25.190 1.00 89.38 95 GLY A O 1
ATOM 715 N N . GLY A 1 96 ? 11.229 12.525 23.547 1.00 85.75 96 GLY A N 1
ATOM 716 C CA . GLY A 1 96 ? 12.328 12.320 22.600 1.00 85.75 96 GLY A CA 1
ATOM 717 C C . GLY A 1 96 ? 13.042 10.975 22.742 1.00 85.75 96 GLY A C 1
ATOM 718 O O . GLY A 1 96 ? 13.931 10.678 21.946 1.00 85.75 96 GLY A O 1
ATOM 719 N N . ASP A 1 97 ? 12.655 10.147 23.712 1.00 80.94 97 ASP A N 1
ATOM 720 C CA . ASP A 1 97 ? 13.227 8.819 23.896 1.00 80.94 97 ASP A CA 1
ATOM 721 C C . ASP A 1 97 ? 12.365 7.761 23.199 1.00 80.94 97 ASP A C 1
ATOM 723 O O . ASP A 1 97 ? 11.291 7.372 23.665 1.00 80.94 97 ASP A O 1
ATOM 727 N N . ALA A 1 98 ? 12.864 7.267 22.066 1.00 77.50 98 ALA A N 1
ATOM 728 C CA . ALA A 1 98 ? 12.190 6.237 21.285 1.00 77.50 98 ALA A CA 1
ATOM 729 C C . ALA A 1 98 ? 12.066 4.886 22.013 1.00 77.50 98 ALA A C 1
ATOM 731 O O . ALA A 1 98 ? 11.299 4.035 21.558 1.00 77.50 98 ALA A O 1
ATOM 732 N N . THR A 1 99 ? 12.787 4.687 23.124 1.00 77.75 99 THR A N 1
ATOM 733 C CA . THR A 1 99 ? 12.805 3.438 23.897 1.00 77.75 99 THR A CA 1
ATOM 734 C C . THR A 1 99 ? 11.717 3.358 24.970 1.00 77.75 99 THR A C 1
ATOM 736 O O . THR A 1 99 ? 11.352 2.252 25.371 1.00 77.75 99 THR A O 1
ATOM 739 N N . ILE A 1 100 ? 11.154 4.499 25.395 1.00 68.88 100 ILE A N 1
ATOM 740 C CA . ILE A 1 100 ? 10.164 4.579 26.489 1.00 68.88 100 ILE A CA 1
ATOM 741 C C . ILE A 1 100 ? 8.857 3.849 26.149 1.00 68.88 100 ILE A C 1
ATOM 743 O O . ILE A 1 100 ? 8.188 3.312 27.029 1.00 68.88 100 ILE A O 1
ATOM 747 N N . GLU A 1 101 ? 8.535 3.731 24.866 1.00 68.00 101 GLU A N 1
ATOM 748 C CA . GLU A 1 101 ? 7.518 2.813 24.365 1.00 68.00 101 GLU A CA 1
ATOM 749 C C . GLU A 1 101 ? 8.175 1.940 23.289 1.00 68.00 101 GLU A C 1
ATOM 751 O O . GLU A 1 101 ? 8.531 2.424 22.218 1.00 68.00 101 GLU A O 1
ATOM 756 N N . SER A 1 102 ? 8.366 0.650 23.585 1.00 67.75 102 SER A N 1
ATOM 757 C CA . SER A 1 102 ? 9.129 -0.306 22.751 1.00 67.75 102 SER A CA 1
ATOM 758 C C . SER A 1 102 ? 8.508 -0.644 21.386 1.00 67.75 102 SER A C 1
ATOM 760 O O . SER A 1 102 ? 8.982 -1.542 20.689 1.00 67.75 102 SER A O 1
ATOM 762 N N . HIS A 1 103 ? 7.436 0.042 20.997 1.00 85.94 103 HIS A N 1
ATOM 763 C CA . HIS A 1 103 ? 6.606 -0.339 19.870 1.00 85.94 103 HIS A CA 1
ATOM 764 C C . HIS A 1 103 ? 6.679 0.690 18.738 1.00 85.94 103 HIS A C 1
ATOM 766 O O . HIS A 1 103 ? 6.088 1.766 18.815 1.00 85.94 103 HIS A O 1
ATOM 772 N N . ASN A 1 104 ? 7.420 0.343 17.684 1.00 92.44 104 ASN A N 1
ATOM 773 C CA . ASN A 1 104 ? 7.634 1.196 16.519 1.00 92.44 104 ASN A CA 1
ATOM 774 C C . ASN A 1 104 ? 6.405 1.193 15.593 1.00 92.44 104 ASN A C 1
ATOM 776 O O . ASN A 1 104 ? 6.012 0.153 15.057 1.00 92.44 104 ASN A O 1
ATOM 780 N N . LEU A 1 105 ? 5.824 2.373 15.369 1.00 96.25 105 LEU A N 1
ATOM 781 C CA . LEU A 1 105 ? 4.629 2.550 14.540 1.00 96.25 105 LEU A CA 1
ATOM 782 C C . LEU A 1 105 ? 4.925 2.649 13.040 1.00 96.25 105 LEU A C 1
ATOM 784 O O . LEU A 1 105 ? 3.994 2.587 12.231 1.00 96.25 105 LEU A O 1
ATOM 788 N N . ALA A 1 106 ? 6.188 2.839 12.660 1.00 97.38 106 ALA A N 1
ATOM 789 C CA . ALA A 1 106 ? 6.585 2.993 11.272 1.00 97.38 106 ALA A CA 1
ATOM 790 C C . ALA A 1 106 ? 6.521 1.661 10.512 1.00 97.38 106 ALA A C 1
ATOM 792 O O . ALA A 1 106 ? 6.786 0.589 11.065 1.00 97.38 106 ALA A O 1
ATOM 793 N N . ILE A 1 107 ? 6.206 1.756 9.221 1.00 98.25 107 ILE A N 1
ATOM 794 C CA . ILE A 1 107 ? 6.396 0.679 8.250 1.00 98.25 107 ILE A CA 1
ATOM 795 C C . ILE A 1 107 ? 7.490 1.046 7.242 1.00 98.25 107 ILE A C 1
ATOM 797 O O . ILE A 1 107 ? 7.765 2.231 7.013 1.00 98.25 107 ILE A O 1
ATOM 801 N N . ASP A 1 108 ? 8.101 0.043 6.617 1.00 98.19 108 ASP A N 1
ATOM 802 C CA . ASP A 1 108 ? 9.076 0.238 5.539 1.00 98.19 108 ASP A CA 1
ATOM 803 C C . ASP A 1 108 ? 8.469 0.089 4.127 1.00 98.19 108 ASP A C 1
ATOM 805 O O . ASP A 1 108 ? 7.265 -0.127 3.930 1.00 98.19 108 ASP A O 1
ATOM 809 N N . TRP A 1 109 ? 9.312 0.244 3.102 1.00 98.38 109 TRP A N 1
ATOM 810 C CA . TRP A 1 109 ? 8.879 0.116 1.714 1.00 98.38 109 TRP A CA 1
ATOM 811 C C . TRP A 1 109 ? 8.433 -1.314 1.366 1.00 98.38 109 TRP A C 1
ATOM 813 O O . TRP A 1 109 ? 7.511 -1.468 0.562 1.00 98.38 109 TRP A O 1
ATOM 823 N N . LYS A 1 110 ? 9.010 -2.352 1.989 1.00 98.31 110 LYS A N 1
ATOM 824 C CA . LYS A 1 110 ? 8.665 -3.766 1.755 1.00 98.31 110 LYS A CA 1
ATOM 825 C C . LYS A 1 110 ? 7.292 -4.083 2.328 1.00 98.31 110 LYS A C 1
ATOM 827 O O . LYS A 1 110 ? 6.477 -4.700 1.645 1.00 98.31 110 LYS A O 1
ATOM 832 N N . GLU A 1 111 ? 7.007 -3.611 3.540 1.00 98.50 111 GLU A N 1
ATOM 833 C CA . GLU A 1 111 ? 5.681 -3.688 4.151 1.00 98.50 111 GLU A CA 1
ATOM 834 C C . GLU A 1 111 ? 4.650 -2.951 3.287 1.00 98.50 111 GLU A C 1
ATOM 836 O O . GLU A 1 111 ? 3.589 -3.498 2.991 1.00 98.50 111 GLU A O 1
ATOM 841 N N . SER A 1 112 ? 4.968 -1.753 2.784 1.00 98.69 112 SER A N 1
ATOM 842 C CA . SER A 1 112 ? 4.052 -1.031 1.889 1.00 98.69 112 SER A CA 1
ATOM 843 C C . SER A 1 112 ? 3.805 -1.766 0.561 1.00 98.69 112 SER A C 1
ATOM 845 O O . SER A 1 112 ? 2.669 -1.808 0.082 1.00 98.69 112 SER A O 1
ATOM 847 N N . LEU A 1 113 ? 4.836 -2.411 0.001 1.00 98.00 113 LEU A N 1
ATOM 848 C CA . LEU A 1 113 ? 4.734 -3.223 -1.210 1.00 98.00 113 LEU A CA 1
ATOM 849 C C . LEU A 1 113 ? 3.904 -4.486 -0.963 1.00 98.00 113 LEU A C 1
ATOM 851 O O . LEU A 1 113 ? 3.095 -4.866 -1.811 1.00 98.00 113 LEU A O 1
ATOM 855 N N . TYR A 1 114 ? 4.036 -5.102 0.215 1.00 98.44 114 TYR A N 1
ATOM 856 C CA . TYR A 1 114 ? 3.166 -6.189 0.652 1.00 98.44 114 TYR A CA 1
ATOM 857 C C . TYR A 1 114 ? 1.705 -5.731 0.710 1.00 98.44 114 TYR A C 1
ATOM 859 O O . TYR A 1 114 ? 0.847 -6.385 0.119 1.00 98.44 114 TYR A O 1
ATOM 867 N N . LEU A 1 115 ? 1.406 -4.592 1.345 1.00 98.69 115 LEU A N 1
ATOM 868 C CA . LEU A 1 115 ? 0.042 -4.050 1.432 1.00 98.69 115 LEU A CA 1
ATOM 869 C C . LEU A 1 115 ? -0.554 -3.739 0.050 1.00 98.69 115 LEU A C 1
ATOM 871 O O . LEU A 1 115 ? -1.737 -3.995 -0.182 1.00 98.69 115 LEU A O 1
ATOM 875 N N . ALA A 1 116 ? 0.266 -3.242 -0.880 1.00 98.12 116 ALA A N 1
ATOM 876 C CA . ALA A 1 116 ? -0.116 -2.967 -2.266 1.00 98.12 116 ALA A CA 1
ATOM 877 C C . ALA A 1 116 ? -0.379 -4.225 -3.110 1.00 98.12 116 ALA A C 1
ATOM 879 O O . ALA A 1 116 ? -1.011 -4.133 -4.160 1.00 98.12 116 ALA A O 1
ATOM 880 N N . THR A 1 117 ? 0.126 -5.386 -2.683 1.00 97.94 117 THR A N 1
ATOM 881 C CA . THR A 1 117 ? 0.071 -6.639 -3.444 1.00 97.94 117 THR A CA 1
ATOM 882 C C . THR A 1 117 ? -0.632 -7.732 -2.642 1.00 97.94 117 THR A C 1
ATOM 884 O O . THR A 1 117 ? -1.858 -7.865 -2.687 1.00 97.94 117 THR A O 1
ATOM 887 N N . ARG A 1 118 ? 0.123 -8.520 -1.874 1.00 97.50 118 ARG A N 1
ATOM 888 C CA . ARG A 1 118 ? -0.383 -9.672 -1.135 1.00 97.50 118 ARG A CA 1
ATOM 889 C C . ARG A 1 118 ? -1.409 -9.268 -0.078 1.00 97.50 118 ARG A C 1
ATOM 891 O O . ARG A 1 118 ? -2.460 -9.903 -0.026 1.00 97.50 118 ARG A O 1
ATOM 898 N N . GLY A 1 119 ? -1.154 -8.219 0.701 1.00 98.06 119 GLY A N 1
ATOM 899 C CA . GLY A 1 119 ? -2.077 -7.686 1.707 1.00 98.06 119 GLY A CA 1
ATOM 900 C C . GLY A 1 119 ? -3.427 -7.297 1.102 1.00 98.06 119 GLY A C 1
ATOM 901 O O . GLY A 1 119 ? -4.461 -7.809 1.532 1.00 98.06 119 GLY A O 1
ATOM 902 N N . GLY A 1 120 ? -3.418 -6.513 0.018 1.00 98.00 120 GLY A N 1
ATOM 903 C CA . GLY A 1 120 ? -4.622 -6.184 -0.750 1.00 98.00 120 GLY A CA 1
ATOM 904 C C . GLY A 1 120 ? -5.343 -7.411 -1.312 1.00 98.00 120 GLY A C 1
ATOM 905 O O . GLY A 1 120 ? -6.565 -7.514 -1.210 1.00 98.00 120 GLY A O 1
ATOM 906 N N . SER A 1 121 ? -4.606 -8.398 -1.831 1.00 97.56 121 SER A N 1
ATOM 907 C CA . SER A 1 121 ? -5.227 -9.635 -2.315 1.00 97.56 121 SER A CA 1
ATOM 908 C C . SER A 1 121 ? -5.902 -10.428 -1.193 1.00 97.56 121 SER A C 1
ATOM 910 O O . SER A 1 121 ? -7.027 -10.882 -1.369 1.00 97.56 121 SER A O 1
ATOM 912 N N . LEU A 1 122 ? -5.283 -10.526 -0.011 1.00 97.12 122 LEU A N 1
ATOM 913 C CA . LEU A 1 122 ? -5.878 -11.190 1.149 1.00 97.12 122 LEU A CA 1
ATOM 914 C C . LEU A 1 122 ? -7.118 -10.439 1.643 1.00 97.12 122 LEU A C 1
ATOM 916 O O . LEU A 1 122 ? -8.125 -11.074 1.961 1.00 97.12 122 LEU A O 1
ATOM 920 N N . ALA A 1 123 ? -7.075 -9.104 1.656 1.00 97.75 123 ALA A N 1
ATOM 921 C CA . ALA A 1 123 ? -8.216 -8.258 1.998 1.00 97.75 123 ALA A CA 1
ATOM 922 C C . ALA A 1 123 ? -9.434 -8.527 1.094 1.00 97.75 123 ALA A C 1
ATOM 924 O O . ALA A 1 123 ? -10.563 -8.535 1.580 1.00 97.75 123 ALA A O 1
ATOM 925 N N . LEU A 1 124 ? -9.198 -8.824 -0.188 1.00 97.75 124 LEU A N 1
ATOM 926 C CA . LEU A 1 124 ? -10.230 -9.116 -1.189 1.00 97.75 124 LEU A CA 1
ATOM 927 C C . LEU A 1 124 ? -10.562 -10.613 -1.347 1.00 97.75 124 LEU A C 1
ATOM 929 O O . LEU A 1 124 ? -11.443 -10.960 -2.130 1.00 97.75 124 LEU A O 1
ATOM 933 N N . GLY A 1 125 ? -9.872 -11.513 -0.638 1.00 95.88 125 GLY A N 1
ATOM 934 C CA . GLY A 1 125 ? -10.041 -12.964 -0.807 1.00 95.88 125 GLY A CA 1
ATOM 935 C C . GLY A 1 125 ? -9.489 -13.514 -2.132 1.00 95.88 125 GLY A C 1
ATOM 936 O O . GLY A 1 125 ? -10.013 -14.492 -2.661 1.00 95.88 125 GLY A O 1
ATOM 937 N N . LEU A 1 126 ? -8.447 -12.882 -2.676 1.00 95.62 126 LEU A N 1
ATOM 938 C CA . LEU A 1 126 ? -7.768 -13.213 -3.934 1.00 95.62 126 LEU A CA 1
ATOM 939 C C . LEU A 1 126 ? -6.338 -13.744 -3.700 1.00 95.62 126 LEU A C 1
ATOM 941 O O . LEU A 1 126 ? -5.842 -13.804 -2.575 1.00 95.62 126 LEU A O 1
ATOM 945 N N . GLN A 1 127 ? -5.653 -14.121 -4.787 1.00 89.50 127 GLN A N 1
ATOM 946 C CA . GLN A 1 127 ? -4.271 -14.617 -4.775 1.00 89.50 127 GLN A CA 1
ATOM 947 C C . GLN A 1 127 ? -3.325 -13.638 -5.491 1.00 89.50 127 GLN A C 1
ATOM 949 O O . GLN A 1 127 ? -3.164 -13.714 -6.702 1.00 89.50 127 GLN A O 1
ATOM 954 N N . GLY A 1 128 ? -2.687 -12.727 -4.751 1.00 90.94 128 GLY A N 1
ATOM 955 C CA . GLY A 1 128 ? -1.731 -11.749 -5.294 1.00 90.94 128 GLY A CA 1
ATOM 956 C C . GLY A 1 128 ? -0.275 -12.155 -5.073 1.00 90.94 128 GLY A C 1
ATOM 957 O O . GLY A 1 128 ? 0.411 -11.532 -4.266 1.00 90.94 128 GLY A O 1
ATOM 958 N N . MET A 1 129 ? 0.181 -13.243 -5.704 1.00 94.31 129 MET A N 1
ATOM 959 C CA . MET A 1 129 ? 1.590 -13.666 -5.680 1.00 94.31 129 MET A CA 1
ATOM 960 C C . MET A 1 129 ? 1.933 -14.583 -6.859 1.00 94.31 129 MET A C 1
ATOM 962 O O . MET A 1 129 ? 1.070 -15.313 -7.345 1.00 94.31 129 MET A O 1
ATOM 966 N N . PHE A 1 130 ? 3.208 -14.637 -7.245 1.00 95.56 130 PHE A N 1
ATOM 967 C CA . PHE A 1 130 ? 3.686 -15.621 -8.215 1.00 95.56 130 PHE A CA 1
ATOM 968 C C . PHE A 1 130 ? 3.796 -17.005 -7.574 1.00 95.56 130 PHE A C 1
ATOM 970 O O . PHE A 1 130 ? 4.725 -17.301 -6.825 1.00 95.56 130 PHE A O 1
ATOM 977 N N . ARG A 1 131 ? 2.811 -17.855 -7.861 1.00 95.19 131 ARG A N 1
ATOM 978 C CA . ARG A 1 131 ? 2.762 -19.254 -7.435 1.00 95.19 131 ARG A CA 1
ATOM 979 C C . ARG A 1 131 ? 2.051 -20.075 -8.504 1.00 95.19 131 ARG A C 1
ATOM 981 O O . ARG A 1 131 ? 1.065 -19.617 -9.074 1.00 95.19 131 ARG A O 1
ATOM 988 N N . VAL A 1 132 ? 2.518 -21.299 -8.749 1.00 95.62 132 VAL A N 1
ATOM 989 C CA . VAL A 1 132 ? 1.831 -22.242 -9.645 1.00 95.62 132 VAL A CA 1
ATOM 990 C C . VAL A 1 132 ? 0.374 -22.404 -9.197 1.00 95.62 132 VAL A C 1
ATOM 992 O O . VAL A 1 132 ? 0.112 -22.705 -8.032 1.00 95.62 132 VAL A O 1
ATOM 995 N N . GLY A 1 133 ? -0.560 -22.170 -10.121 1.00 93.75 133 GLY A N 1
ATOM 996 C CA . GLY A 1 133 ? -2.006 -22.204 -9.877 1.00 93.75 133 GLY A CA 1
ATOM 997 C C . GLY A 1 133 ? -2.654 -20.852 -9.541 1.00 93.75 133 GLY A C 1
ATOM 998 O O . GLY A 1 133 ? -3.879 -20.766 -9.566 1.00 93.75 133 GLY A O 1
ATOM 999 N N . ALA A 1 134 ? -1.879 -19.795 -9.268 1.00 95.12 134 ALA A N 1
ATOM 1000 C CA . ALA A 1 134 ? -2.412 -18.440 -9.110 1.00 95.12 134 ALA A CA 1
ATOM 1001 C C . ALA A 1 134 ? -2.602 -17.744 -10.479 1.00 95.12 134 ALA A C 1
ATOM 1003 O O . ALA A 1 134 ? -1.869 -18.054 -11.425 1.00 95.12 134 ALA A O 1
ATOM 1004 N N . PRO A 1 135 ? -3.551 -16.793 -10.613 1.00 95.19 135 PRO A N 1
ATOM 1005 C CA . PRO A 1 135 ? -3.670 -15.961 -11.810 1.00 95.19 135 PRO A CA 1
ATOM 1006 C C . PRO A 1 135 ? -2.388 -15.167 -12.090 1.00 95.19 135 PRO A C 1
ATOM 1008 O O . PRO A 1 135 ? -1.743 -14.669 -11.167 1.00 95.19 135 PRO A O 1
ATOM 1011 N N . PHE A 1 136 ? -2.034 -15.008 -13.369 1.00 96.62 136 PHE A N 1
ATOM 1012 C CA . PHE A 1 136 ? -0.911 -14.159 -13.772 1.00 96.62 136 PHE A CA 1
ATOM 1013 C C . PHE A 1 136 ? -1.366 -12.704 -13.941 1.00 96.62 136 PHE A C 1
ATOM 1015 O O . PHE A 1 136 ? -1.602 -12.235 -15.059 1.00 96.62 136 PHE A O 1
ATOM 1022 N N . ASP A 1 137 ? -1.500 -12.023 -12.804 1.00 96.94 137 ASP A N 1
ATOM 1023 C CA . ASP A 1 137 ? -1.725 -10.581 -12.707 1.00 96.94 137 ASP A CA 1
ATOM 1024 C C . ASP A 1 137 ? -0.387 -9.924 -12.354 1.00 96.94 137 ASP A C 1
ATOM 1026 O O . ASP A 1 137 ? 0.129 -10.087 -11.247 1.00 96.94 137 ASP A O 1
ATOM 1030 N N . ALA A 1 138 ? 0.224 -9.242 -13.321 1.00 96.81 138 ALA A N 1
ATOM 1031 C CA . ALA A 1 138 ? 1.612 -8.801 -13.228 1.00 96.81 138 ALA A CA 1
ATOM 1032 C C . ALA A 1 138 ? 1.831 -7.457 -13.920 1.00 96.81 138 ALA A C 1
ATOM 1034 O O . ALA A 1 138 ? 1.129 -7.104 -14.866 1.00 96.81 138 ALA A O 1
ATOM 1035 N N . GLN A 1 139 ? 2.867 -6.740 -1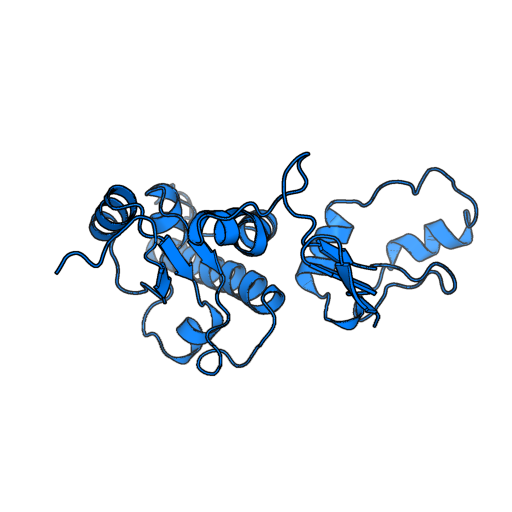3.494 1.00 95.44 139 GLN A N 1
ATOM 1036 C CA . GLN A 1 139 ? 3.409 -5.602 -14.227 1.00 95.44 139 GLN A CA 1
ATOM 1037 C C . GLN A 1 139 ? 4.914 -5.782 -14.417 1.00 95.44 139 GLN A C 1
ATOM 1039 O O . GLN A 1 139 ? 5.618 -6.171 -13.488 1.00 95.44 139 GLN A O 1
ATOM 1044 N N . GLU A 1 140 ? 5.391 -5.507 -15.627 1.00 95.44 140 GLU A N 1
ATOM 1045 C CA . GLU A 1 140 ? 6.815 -5.392 -15.930 1.00 95.44 140 GLU A CA 1
ATOM 1046 C C . GLU A 1 140 ? 7.261 -3.995 -15.510 1.00 95.44 140 GLU A C 1
ATOM 1048 O O . GLU A 1 140 ? 6.749 -2.995 -16.026 1.00 95.44 140 GLU A O 1
ATOM 1053 N N . ILE A 1 141 ? 8.216 -3.939 -14.588 1.00 94.69 141 ILE A N 1
ATOM 1054 C CA . ILE A 1 141 ? 8.862 -2.701 -14.171 1.00 94.69 141 ILE A CA 1
ATOM 1055 C C . ILE A 1 141 ? 10.246 -2.652 -14.808 1.00 94.69 141 ILE A C 1
ATOM 1057 O O . ILE A 1 141 ? 11.113 -3.464 -14.492 1.00 94.69 141 ILE A O 1
ATOM 1061 N N . ARG A 1 142 ? 10.445 -1.693 -15.706 1.00 92.44 142 ARG A N 1
ATOM 1062 C CA . ARG A 1 142 ? 11.729 -1.404 -16.328 1.00 92.44 142 ARG A CA 1
ATOM 1063 C C . ARG A 1 142 ? 12.418 -0.291 -15.560 1.00 92.44 142 ARG A C 1
ATOM 1065 O O . ARG A 1 142 ? 11.872 0.805 -15.401 1.00 92.44 142 ARG A O 1
ATOM 1072 N N . ILE A 1 143 ? 13.617 -0.592 -15.088 1.00 91.00 143 ILE A N 1
ATOM 1073 C CA . ILE A 1 143 ? 14.420 0.331 -14.289 1.00 91.00 143 ILE A CA 1
ATOM 1074 C C . ILE A 1 143 ? 15.617 0.898 -15.061 1.00 91.00 143 ILE A C 1
ATOM 1076 O O . ILE A 1 143 ? 16.064 1.989 -14.737 1.00 91.00 143 ILE A O 1
ATOM 1080 N N . TYR A 1 144 ? 16.065 0.226 -16.127 1.00 87.69 144 TYR A N 1
ATOM 1081 C CA . TYR A 1 144 ? 17.118 0.686 -17.034 1.00 87.69 144 TYR A CA 1
ATOM 1082 C C . TYR A 1 144 ? 16.708 0.466 -18.495 1.00 87.69 144 TYR A C 1
ATOM 1084 O O . TYR A 1 144 ? 15.949 -0.459 -18.801 1.00 87.69 144 TYR A O 1
ATOM 1092 N N . ASP A 1 145 ? 17.224 1.300 -19.392 1.00 83.31 145 ASP A N 1
ATOM 1093 C CA . ASP A 1 145 ? 17.151 1.104 -20.836 1.00 83.31 145 ASP A CA 1
ATOM 1094 C C . ASP A 1 145 ? 18.422 0.378 -21.316 1.00 83.31 145 ASP A C 1
ATOM 1096 O O . ASP A 1 145 ? 19.524 0.898 -21.134 1.00 83.31 145 ASP A O 1
ATOM 1100 N N . PRO A 1 146 ? 18.311 -0.820 -21.918 1.00 75.19 146 PRO A N 1
ATOM 1101 C CA . PRO A 1 146 ? 19.474 -1.576 -22.378 1.00 75.19 146 PRO A CA 1
ATOM 1102 C C . PRO A 1 146 ? 20.239 -0.902 -23.524 1.00 75.19 146 PRO A C 1
ATOM 1104 O O . PRO A 1 146 ? 21.387 -1.265 -23.756 1.00 75.19 146 PRO A O 1
ATOM 1107 N N . VAL A 1 147 ? 19.622 0.031 -24.261 1.00 78.38 147 VAL A N 1
ATOM 1108 C CA . VAL A 1 147 ? 20.269 0.706 -25.396 1.00 78.38 147 VAL A CA 1
ATOM 1109 C C . VAL A 1 147 ? 21.079 1.905 -24.924 1.00 78.38 147 VAL A C 1
ATOM 1111 O O . VAL A 1 147 ? 22.241 2.041 -25.296 1.00 78.38 147 VAL A O 1
ATOM 1114 N N . SER A 1 148 ? 20.479 2.778 -24.112 1.00 81.62 148 SER A N 1
ATOM 1115 C CA . SER A 1 148 ? 21.173 3.963 -23.595 1.00 81.62 148 SER A CA 1
ATOM 1116 C C . SER A 1 148 ? 22.012 3.690 -22.344 1.00 81.62 148 SER A C 1
ATOM 1118 O O . SER A 1 148 ? 22.888 4.487 -22.027 1.00 81.62 148 SER A O 1
ATOM 1120 N N . GLY A 1 149 ? 21.752 2.597 -21.620 1.00 75.88 149 GLY A N 1
ATOM 1121 C CA . GLY A 1 149 ? 22.371 2.307 -20.322 1.00 75.88 149 GLY A CA 1
ATOM 1122 C C . GLY A 1 149 ? 21.840 3.171 -19.171 1.00 75.88 149 GLY A C 1
ATOM 1123 O O . GLY A 1 149 ? 22.272 3.003 -18.033 1.00 75.88 149 GLY A O 1
ATOM 1124 N N . LEU A 1 150 ? 20.893 4.075 -19.444 1.00 84.12 150 LEU A N 1
ATOM 1125 C CA . LEU A 1 150 ? 20.359 5.029 -18.476 1.00 84.12 150 LEU A CA 1
ATOM 1126 C C . LEU A 1 150 ? 19.158 4.460 -17.716 1.00 84.12 150 LEU A C 1
ATOM 1128 O O . LEU A 1 150 ? 18.474 3.538 -18.172 1.00 84.12 150 LEU A O 1
ATOM 1132 N N . GLY A 1 151 ? 18.878 5.034 -16.546 1.00 88.62 151 GLY A N 1
ATOM 1133 C CA . GLY A 1 151 ? 17.666 4.719 -15.798 1.00 88.62 151 GLY A CA 1
ATOM 1134 C C . GLY A 1 151 ? 16.401 5.182 -16.531 1.00 88.62 151 GLY A C 1
ATOM 1135 O O . GLY A 1 151 ? 16.395 6.179 -17.253 1.00 88.62 151 GLY A O 1
ATOM 1136 N N . ILE A 1 152 ? 15.304 4.438 -16.371 1.00 91.81 152 ILE A N 1
ATOM 1137 C CA . ILE A 1 152 ? 14.022 4.779 -17.006 1.00 91.81 152 ILE A CA 1
ATOM 1138 C C . ILE A 1 152 ? 13.219 5.736 -16.125 1.00 91.81 152 ILE A C 1
ATOM 1140 O O . ILE A 1 152 ? 13.066 5.536 -14.918 1.00 91.81 152 ILE A O 1
ATOM 1144 N N . GLY A 1 153 ? 12.615 6.744 -16.757 1.00 92.38 153 GLY A N 1
ATOM 1145 C CA . GL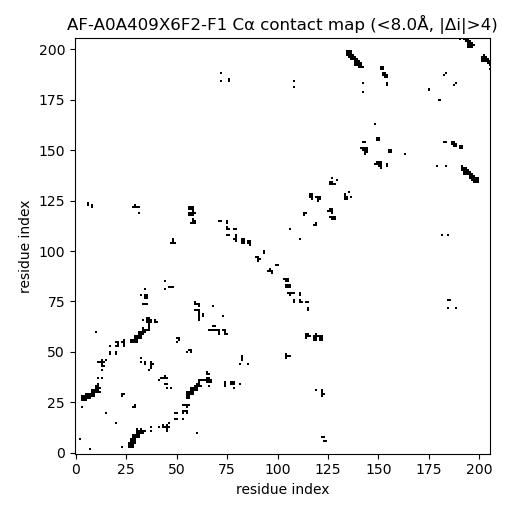Y A 1 153 ? 11.774 7.717 -16.071 1.00 92.38 153 GLY A CA 1
ATOM 1146 C C . GLY A 1 153 ? 12.619 8.626 -15.169 1.00 92.38 153 GLY A C 1
ATOM 1147 O O . GLY A 1 153 ? 13.539 9.259 -15.673 1.00 92.38 153 GLY A O 1
ATOM 1148 N N . PRO A 1 154 ? 12.301 8.749 -13.871 1.00 93.75 154 PRO A N 1
ATOM 1149 C CA . PRO A 1 154 ? 13.067 9.562 -12.924 1.00 93.75 154 PRO A CA 1
ATOM 1150 C C . PRO A 1 154 ? 14.227 8.795 -12.265 1.00 93.75 154 PRO A C 1
ATOM 1152 O O . PRO A 1 154 ? 14.814 9.284 -11.301 1.00 93.75 154 PRO A O 1
ATOM 1155 N N . LEU A 1 155 ? 14.515 7.570 -12.716 1.00 92.88 155 LEU A N 1
ATOM 1156 C CA . LEU A 1 155 ? 15.610 6.775 -12.177 1.00 92.88 155 LEU A CA 1
ATOM 1157 C C . LEU A 1 155 ? 16.933 7.233 -12.780 1.00 92.88 155 LEU A C 1
ATOM 1159 O O . LEU A 1 155 ? 17.074 7.323 -13.993 1.00 92.88 155 LEU A O 1
ATOM 1163 N N . ASP A 1 156 ? 17.897 7.460 -11.903 1.00 88.81 156 ASP A N 1
ATOM 1164 C CA . ASP A 1 156 ? 19.289 7.748 -12.229 1.00 88.81 156 ASP A CA 1
ATOM 1165 C C . ASP A 1 156 ? 20.162 6.748 -11.467 1.00 88.81 156 ASP A C 1
ATOM 1167 O O . ASP A 1 156 ? 19.773 6.315 -10.385 1.00 88.81 156 ASP A O 1
ATOM 1171 N N . TYR A 1 157 ? 21.320 6.361 -11.980 1.00 79.12 157 TYR A N 1
ATOM 1172 C CA . TYR A 1 157 ? 22.224 5.410 -11.340 1.00 79.12 157 TYR A CA 1
ATOM 1173 C C . TYR A 1 157 ? 23.676 5.886 -11.471 1.00 79.12 157 TYR A C 1
ATOM 1175 O O . TYR A 1 157 ? 24.472 5.286 -12.186 1.00 79.12 157 TYR A O 1
ATOM 1183 N N . PHE A 1 158 ? 24.012 6.955 -10.742 1.00 70.31 158 PHE A N 1
ATOM 1184 C CA . PHE A 1 158 ? 25.341 7.586 -10.720 1.00 70.31 158 PHE A CA 1
ATOM 1185 C C . PHE A 1 158 ? 26.518 6.604 -10.546 1.00 70.31 158 PHE A C 1
ATOM 1187 O O . PHE A 1 158 ? 27.545 6.757 -11.197 1.00 70.31 158 PHE A O 1
ATOM 1194 N N . ASP A 1 159 ? 26.368 5.564 -9.717 1.00 57.03 159 ASP A N 1
ATOM 1195 C CA . ASP A 1 159 ? 27.445 4.598 -9.429 1.00 57.03 159 ASP A CA 1
ATOM 1196 C C . ASP A 1 159 ? 27.567 3.464 -10.455 1.00 57.03 159 ASP A C 1
ATOM 1198 O O . ASP A 1 159 ? 28.486 2.649 -10.380 1.00 57.03 159 ASP A O 1
ATOM 1202 N N . LEU A 1 160 ? 26.641 3.382 -11.413 1.00 53.12 160 LEU A N 1
ATOM 1203 C CA . LEU A 1 160 ? 26.702 2.381 -12.470 1.00 53.12 160 LEU A CA 1
ATOM 1204 C C . LEU A 1 160 ? 27.369 2.924 -13.741 1.00 53.12 160 LEU A C 1
ATOM 1206 O O . LEU A 1 160 ? 27.865 2.125 -14.526 1.00 53.12 160 LEU A O 1
ATOM 1210 N N . GLU A 1 161 ? 27.495 4.243 -13.930 1.00 49.81 161 GLU A N 1
ATOM 1211 C CA . GLU A 1 161 ? 28.245 4.809 -15.067 1.00 49.81 161 GLU A CA 1
ATOM 1212 C C . GLU A 1 161 ? 29.727 4.396 -15.058 1.00 49.81 161 GLU A C 1
ATOM 1214 O O . GLU A 1 161 ? 30.299 4.135 -16.119 1.00 49.81 161 GLU A O 1
ATOM 1219 N N . SER A 1 162 ? 30.335 4.240 -13.876 1.00 45.88 162 SER A N 1
ATOM 1220 C CA . SER A 1 162 ? 31.706 3.731 -13.706 1.00 45.88 162 SER A CA 1
ATOM 1221 C C . SER A 1 162 ? 31.825 2.214 -13.909 1.00 45.88 162 SER A C 1
ATOM 1223 O O . SER A 1 162 ? 32.893 1.732 -14.268 1.00 45.88 162 SER A O 1
ATOM 1225 N N . GLN A 1 163 ? 30.736 1.455 -13.748 1.00 48.31 163 GLN A N 1
ATOM 1226 C CA . GLN A 1 163 ? 30.701 0.013 -14.030 1.00 48.31 163 GLN A CA 1
ATOM 1227 C C . GLN A 1 163 ? 30.323 -0.289 -15.492 1.00 48.31 163 GLN A C 1
ATOM 1229 O O . GLN A 1 163 ? 30.777 -1.283 -16.058 1.00 48.31 163 GLN A O 1
ATOM 1234 N N . PHE A 1 164 ? 29.540 0.581 -16.143 1.00 48.19 164 PHE A N 1
ATOM 1235 C CA . PHE A 1 164 ? 29.167 0.451 -17.557 1.00 48.19 164 PHE A CA 1
ATOM 1236 C C . PHE A 1 164 ? 30.256 0.909 -18.522 1.00 48.19 164 PHE A C 1
ATOM 1238 O O . PHE A 1 164 ? 30.289 0.431 -19.655 1.00 48.19 164 PHE A O 1
ATOM 1245 N N . SER A 1 165 ? 31.134 1.822 -18.101 1.00 45.03 165 SER A N 1
ATOM 1246 C CA . SER A 1 165 ? 32.258 2.273 -18.930 1.00 45.03 165 SER A CA 1
ATOM 1247 C C . SER A 1 165 ? 33.384 1.236 -19.034 1.00 45.03 165 SER A C 1
ATOM 1249 O O . SER A 1 165 ? 34.112 1.259 -20.025 1.00 45.03 165 SER A O 1
ATOM 1251 N N . GLU A 1 166 ? 33.474 0.270 -18.111 1.00 46.19 166 GLU A N 1
ATOM 1252 C CA . GLU A 1 166 ? 34.457 -0.825 -18.193 1.00 46.19 166 GLU A CA 1
ATOM 1253 C C . GLU A 1 166 ? 33.865 -2.191 -18.580 1.00 46.19 166 GLU A C 1
ATOM 1255 O O . GLU A 1 166 ? 34.613 -3.054 -19.030 1.00 46.19 166 GLU A O 1
ATOM 1260 N N . ASN A 1 167 ? 32.545 -2.402 -18.487 1.00 42.75 167 ASN A N 1
ATOM 1261 C CA . ASN A 1 167 ? 31.952 -3.732 -18.672 1.00 42.75 167 ASN A CA 1
ATOM 1262 C C . ASN A 1 167 ? 30.561 -3.702 -19.342 1.00 42.75 167 ASN A C 1
ATOM 1264 O O . ASN A 1 167 ? 29.563 -4.181 -18.803 1.00 42.75 167 ASN A O 1
ATOM 1268 N N . GLN A 1 168 ? 30.493 -3.229 -20.593 1.00 47.84 168 GLN A N 1
ATOM 1269 C CA . GLN A 1 168 ? 29.308 -3.406 -21.463 1.00 47.84 168 GLN A CA 1
ATOM 1270 C C . GLN A 1 168 ? 28.954 -4.880 -21.754 1.00 47.84 168 GLN A C 1
ATOM 1272 O O . GLN A 1 168 ? 27.941 -5.167 -22.389 1.00 47.84 168 GLN A O 1
ATOM 1277 N N . SER A 1 169 ? 29.773 -5.823 -21.291 1.00 44.66 169 SER A N 1
ATOM 1278 C CA . SER A 1 169 ? 29.659 -7.253 -21.551 1.00 44.66 169 SER A CA 1
ATOM 1279 C C . SER A 1 169 ? 29.743 -8.116 -20.292 1.00 44.66 169 SER A C 1
ATOM 1281 O O . SER A 1 169 ? 29.981 -9.311 -20.440 1.00 44.66 169 SER A O 1
ATOM 1283 N N . ASP A 1 170 ? 29.563 -7.569 -19.079 1.00 46.94 170 ASP A N 1
ATOM 1284 C CA . ASP A 1 170 ? 29.594 -8.401 -17.869 1.00 46.94 170 ASP A CA 1
ATOM 1285 C C . ASP A 1 170 ? 28.297 -9.228 -17.720 1.00 46.94 170 ASP A C 1
ATOM 1287 O O . ASP A 1 170 ? 27.241 -8.682 -17.377 1.00 46.94 170 ASP A O 1
ATOM 1291 N N . PRO A 1 171 ? 28.343 -10.559 -17.931 1.00 48.12 171 PRO A N 1
ATOM 1292 C CA . PRO A 1 171 ? 27.194 -11.447 -17.776 1.00 48.12 171 PRO A CA 1
ATOM 1293 C C . PRO A 1 171 ? 26.768 -11.602 -16.304 1.00 48.12 171 PRO A C 1
ATOM 1295 O O . PRO A 1 171 ? 25.752 -12.242 -16.025 1.00 48.12 171 PRO A O 1
ATOM 1298 N N . SER A 1 172 ? 27.540 -11.052 -15.356 1.00 47.75 172 SER A N 1
ATOM 1299 C CA . SER A 1 172 ? 27.278 -11.109 -13.918 1.00 47.75 172 SER A CA 1
ATOM 1300 C C . SER A 1 172 ? 26.163 -10.165 -13.456 1.00 47.75 172 SER A C 1
ATOM 1302 O O . SER A 1 172 ? 25.564 -10.423 -12.408 1.00 47.75 172 SER A O 1
ATOM 1304 N N . ARG A 1 173 ? 25.781 -9.153 -14.258 1.00 59.09 173 ARG A N 1
ATOM 1305 C CA . ARG A 1 173 ? 24.666 -8.223 -13.975 1.00 59.09 173 ARG A CA 1
ATOM 1306 C C . ARG A 1 173 ? 23.285 -8.865 -14.190 1.00 59.09 173 ARG A C 1
ATOM 1308 O O . ARG A 1 173 ? 22.393 -8.315 -14.828 1.00 59.09 173 ARG A O 1
ATOM 1315 N N . SER A 1 174 ? 23.125 -10.081 -13.685 1.00 56.78 174 SER A N 1
ATOM 1316 C CA . SER A 1 174 ? 21.959 -10.938 -13.897 1.00 56.78 174 SER A CA 1
ATOM 1317 C C . SER A 1 174 ? 20.876 -10.774 -12.830 1.00 56.78 174 SER A C 1
ATOM 1319 O O . SER A 1 174 ? 19.781 -11.313 -12.997 1.00 56.78 174 SER A O 1
ATOM 1321 N N . GLN A 1 175 ? 21.145 -10.045 -11.739 1.00 69.31 175 GLN A N 1
ATOM 1322 C CA . GLN A 1 175 ? 20.223 -9.949 -10.609 1.00 69.31 175 GLN A CA 1
ATOM 1323 C C . GLN A 1 175 ? 19.942 -8.507 -10.193 1.00 69.31 175 GLN A C 1
ATOM 1325 O O . GLN A 1 175 ? 20.848 -7.724 -9.933 1.00 69.31 175 GLN A O 1
ATOM 1330 N N . LEU A 1 176 ? 18.649 -8.207 -10.107 1.00 83.12 176 LEU A N 1
ATOM 1331 C CA . LEU A 1 176 ? 18.090 -6.987 -9.543 1.00 83.12 176 LEU A CA 1
ATOM 1332 C C . LEU A 1 176 ? 18.407 -6.902 -8.040 1.00 83.12 176 LEU A C 1
ATOM 1334 O O . LEU A 1 176 ? 18.113 -7.837 -7.291 1.00 83.12 176 LEU A O 1
ATOM 1338 N N . THR A 1 177 ? 18.971 -5.784 -7.592 1.00 87.81 177 THR A N 1
ATOM 1339 C CA . THR A 1 177 ? 19.291 -5.538 -6.176 1.00 87.81 177 THR A CA 1
ATOM 1340 C C . THR A 1 177 ? 18.098 -4.954 -5.411 1.00 87.81 177 THR A C 1
ATOM 1342 O O . THR A 1 177 ? 17.181 -4.368 -5.991 1.00 87.81 177 THR A O 1
ATOM 1345 N N . LEU A 1 178 ? 18.098 -5.089 -4.078 1.00 90.19 178 LEU A N 1
ATOM 1346 C CA . LEU A 1 178 ? 17.072 -4.455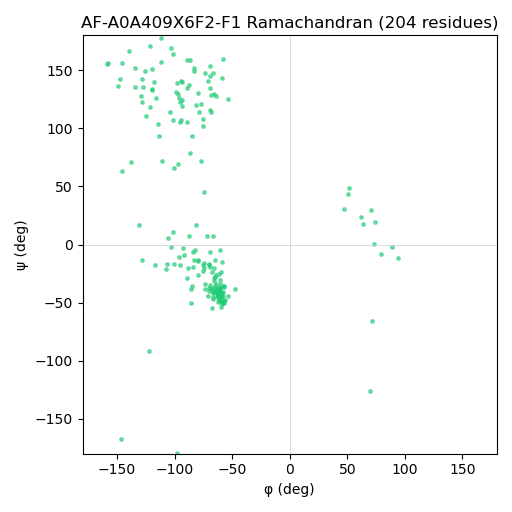 -3.239 1.00 90.19 178 LEU A CA 1
ATOM 1347 C C . LEU A 1 178 ? 17.140 -2.925 -3.305 1.00 90.19 178 LEU A C 1
ATOM 1349 O O . LEU A 1 178 ? 16.089 -2.293 -3.287 1.00 90.19 178 LEU A O 1
ATOM 1353 N N . ASP A 1 179 ? 18.334 -2.351 -3.445 1.00 89.75 179 ASP A N 1
ATOM 1354 C CA . ASP A 1 179 ? 18.520 -0.901 -3.537 1.00 89.75 179 ASP A CA 1
ATOM 1355 C C . ASP A 1 179 ? 17.943 -0.346 -4.847 1.00 89.75 179 ASP A C 1
ATOM 1357 O O . ASP A 1 179 ? 17.303 0.704 -4.853 1.00 89.75 179 ASP A O 1
ATOM 1361 N N . GLU A 1 180 ? 18.082 -1.074 -5.962 1.00 90.38 180 GLU A N 1
ATOM 1362 C CA . GLU A 1 180 ? 17.434 -0.718 -7.231 1.00 90.38 180 GLU A CA 1
ATOM 1363 C C . GLU A 1 180 ? 15.901 -0.767 -7.120 1.00 90.38 180 GLU A C 1
ATOM 1365 O O . GLU A 1 180 ? 15.216 0.120 -7.642 1.00 90.38 180 GLU A O 1
ATOM 1370 N N . ILE A 1 181 ? 15.356 -1.766 -6.413 1.00 93.62 181 ILE A N 1
ATOM 1371 C CA . ILE A 1 181 ? 13.912 -1.876 -6.153 1.00 93.62 181 ILE A CA 1
ATOM 1372 C C . ILE A 1 181 ? 13.440 -0.738 -5.248 1.00 93.62 181 ILE A C 1
ATOM 1374 O O . ILE A 1 181 ? 12.416 -0.122 -5.536 1.00 93.62 181 ILE A O 1
ATOM 1378 N N . GLU A 1 182 ? 14.170 -0.437 -4.175 1.00 95.69 182 GLU A N 1
ATOM 1379 C CA . GLU A 1 182 ? 13.845 0.661 -3.267 1.00 95.69 182 GLU A CA 1
ATOM 1380 C C . GLU A 1 182 ? 13.924 2.009 -3.987 1.00 95.69 182 GLU A C 1
ATOM 1382 O O . GLU A 1 182 ? 13.048 2.853 -3.807 1.00 95.69 182 GLU A O 1
ATOM 1387 N N . LYS A 1 183 ? 14.901 2.204 -4.879 1.00 94.88 183 LYS A N 1
ATOM 1388 C CA . LYS A 1 183 ? 14.995 3.409 -5.708 1.00 94.88 183 LYS A CA 1
ATOM 1389 C C . LYS A 1 183 ? 13.779 3.559 -6.617 1.00 94.88 183 LYS A C 1
ATOM 1391 O O . LYS A 1 183 ? 13.168 4.629 -6.641 1.00 94.88 183 LYS A O 1
ATOM 1396 N N . TRP A 1 184 ? 13.367 2.488 -7.302 1.00 95.94 184 TRP A N 1
ATOM 1397 C CA . TRP A 1 184 ? 12.107 2.478 -8.053 1.00 95.94 184 TRP A CA 1
ATOM 1398 C C . TRP A 1 184 ? 10.902 2.772 -7.155 1.00 95.94 184 TRP A C 1
ATOM 1400 O O . TRP A 1 184 ? 10.062 3.604 -7.500 1.00 95.94 184 TRP A O 1
ATOM 1410 N N . TRP A 1 185 ? 10.832 2.158 -5.977 1.00 97.44 185 TRP A N 1
ATOM 1411 C CA . TRP A 1 185 ? 9.758 2.418 -5.030 1.00 97.44 185 TRP A CA 1
ATOM 1412 C C . TRP A 1 185 ? 9.724 3.893 -4.607 1.00 97.44 185 TRP A C 1
ATOM 1414 O O . TRP A 1 185 ? 8.645 4.485 -4.584 1.00 97.44 185 TRP A O 1
ATOM 1424 N N . CYS A 1 186 ? 10.878 4.515 -4.355 1.00 96.44 186 CYS A N 1
ATOM 1425 C CA . CYS A 1 186 ? 11.011 5.907 -3.926 1.00 96.44 186 CYS A CA 1
ATOM 1426 C C . CYS A 1 186 ? 10.595 6.900 -5.013 1.00 96.44 186 CYS A C 1
ATOM 1428 O O . CYS A 1 186 ? 9.747 7.758 -4.762 1.00 96.44 186 CYS A O 1
ATOM 1430 N N . VAL A 1 187 ? 11.183 6.796 -6.209 1.00 95.44 187 VAL A N 1
ATOM 1431 C CA . VAL A 1 187 ? 11.054 7.846 -7.236 1.00 95.44 187 VAL A CA 1
ATOM 1432 C C . VAL A 1 187 ? 10.353 7.397 -8.508 1.00 95.44 187 VAL A C 1
ATOM 1434 O O . VAL A 1 187 ? 9.879 8.253 -9.240 1.00 95.44 187 VAL A O 1
ATOM 1437 N N . GLY A 1 188 ? 10.232 6.093 -8.762 1.00 95.62 188 GLY A N 1
ATOM 1438 C CA . GLY A 1 188 ? 9.654 5.554 -9.992 1.00 95.62 188 GLY A CA 1
ATOM 1439 C C . GLY A 1 188 ? 8.223 6.022 -10.267 1.00 95.62 188 GLY A C 1
ATOM 1440 O O . GLY A 1 188 ? 7.483 6.454 -9.376 1.00 95.62 188 GLY A O 1
ATOM 1441 N N . ASP A 1 189 ? 7.808 5.925 -11.521 1.00 94.38 189 ASP A N 1
ATOM 1442 C CA . ASP A 1 189 ? 6.477 6.322 -11.959 1.00 94.38 189 ASP A CA 1
ATOM 1443 C C . ASP A 1 189 ? 5.960 5.443 -13.106 1.00 94.38 189 ASP A C 1
ATOM 1445 O O . ASP A 1 189 ? 6.486 4.368 -13.399 1.00 94.38 189 ASP A O 1
ATOM 1449 N N . LEU A 1 190 ? 4.871 5.877 -13.743 1.00 92.75 190 LEU A N 1
ATOM 1450 C CA . LEU A 1 190 ? 4.213 5.133 -14.813 1.00 92.75 190 LEU A CA 1
ATOM 1451 C C . LEU A 1 190 ? 5.120 4.859 -16.023 1.00 92.75 190 LEU A C 1
ATOM 1453 O O . LEU A 1 190 ? 4.861 3.892 -16.735 1.00 92.75 190 LEU A O 1
ATOM 1457 N N . ARG A 1 191 ? 6.179 5.648 -16.252 1.00 93.19 191 ARG A N 1
ATOM 1458 C CA . ARG A 1 191 ? 7.154 5.423 -17.336 1.00 93.19 191 ARG A CA 1
ATOM 1459 C C . ARG A 1 191 ? 7.976 4.158 -17.113 1.00 93.19 191 ARG A C 1
ATOM 1461 O O . ARG A 1 191 ? 8.454 3.570 -18.075 1.00 93.19 191 ARG A O 1
ATOM 1468 N N . ASN A 1 192 ? 8.096 3.701 -15.865 1.00 94.88 192 ASN A N 1
ATOM 1469 C CA . ASN A 1 192 ? 8.744 2.431 -15.547 1.00 94.88 192 ASN A CA 1
ATOM 1470 C C . ASN A 1 192 ? 7.873 1.219 -15.902 1.00 94.88 192 ASN A C 1
ATOM 1472 O O . ASN A 1 192 ? 8.380 0.105 -15.956 1.00 94.88 192 ASN A O 1
ATOM 1476 N N . ARG A 1 193 ? 6.567 1.383 -16.137 1.00 93.94 193 ARG A N 1
ATOM 1477 C CA . ARG A 1 193 ? 5.654 0.261 -16.394 1.00 93.94 193 ARG A CA 1
ATOM 1478 C C . ARG A 1 193 ? 5.677 -0.131 -17.875 1.00 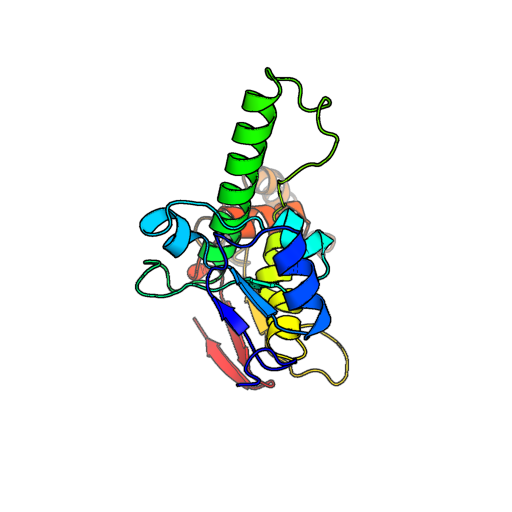93.94 193 ARG A C 1
ATOM 1480 O O . ARG A 1 193 ? 4.912 0.408 -18.668 1.00 93.94 193 ARG A O 1
ATOM 1487 N N . GLY A 1 194 ? 6.511 -1.106 -18.235 1.00 93.69 194 GLY A N 1
ATOM 1488 C CA . GLY A 1 194 ? 6.667 -1.565 -19.625 1.00 93.69 194 GLY A CA 1
ATOM 1489 C C . GLY A 1 194 ? 5.493 -2.404 -20.144 1.00 93.69 194 GLY A C 1
ATOM 1490 O O . GLY A 1 194 ? 5.119 -2.333 -21.319 1.00 93.69 194 GLY A O 1
ATOM 1491 N N . ALA A 1 195 ? 4.869 -3.188 -19.267 1.00 95.50 195 ALA A N 1
ATOM 1492 C CA . ALA A 1 195 ? 3.756 -4.059 -19.622 1.00 95.50 195 ALA A CA 1
ATOM 1493 C C . ALA A 1 195 ? 2.893 -4.410 -18.410 1.00 95.50 195 ALA A C 1
ATOM 1495 O O . ALA A 1 195 ? 3.357 -4.386 -17.271 1.00 95.50 195 ALA A O 1
ATOM 1496 N N . VAL A 1 196 ? 1.632 -4.760 -18.667 1.00 96.44 196 VAL A N 1
ATOM 1497 C CA . VAL A 1 196 ? 0.693 -5.252 -17.650 1.00 96.44 196 VAL A CA 1
ATOM 1498 C C . VAL A 1 196 ? -0.039 -6.472 -18.178 1.00 96.44 196 VAL A C 1
ATOM 1500 O O . VAL A 1 196 ? -0.529 -6.460 -19.311 1.00 96.44 196 VAL A O 1
ATOM 1503 N N . TRP A 1 197 ? -0.159 -7.491 -17.336 1.00 97.38 197 TRP A N 1
ATOM 1504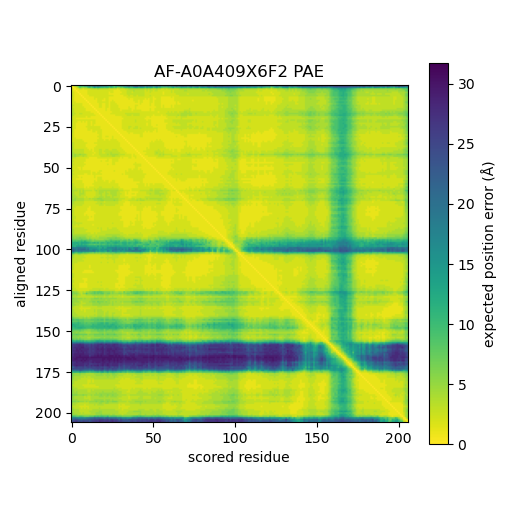 C CA . TRP A 1 197 ? -0.951 -8.686 -17.574 1.00 97.38 197 TRP A CA 1
ATOM 1505 C C . TRP A 1 197 ? -2.055 -8.801 -16.535 1.00 97.38 197 TRP A C 1
ATOM 1507 O O . TRP A 1 197 ? -1.831 -8.535 -15.357 1.00 97.38 197 TRP A O 1
ATOM 1517 N N . VAL A 1 198 ? -3.231 -9.223 -16.989 1.00 96.75 198 VAL A N 1
ATOM 1518 C CA . VAL A 1 198 ? -4.345 -9.640 -16.137 1.00 96.75 198 VAL A CA 1
ATOM 1519 C C . VAL A 1 198 ? -4.794 -11.006 -16.626 1.00 96.75 198 VAL A C 1
ATOM 1521 O O . VAL A 1 198 ? -5.099 -11.187 -17.807 1.00 96.75 198 VAL A O 1
ATOM 1524 N N . GLN A 1 199 ? -4.782 -11.985 -15.729 1.00 95.56 199 GLN A N 1
ATOM 1525 C CA . GLN A 1 199 ? -5.080 -13.388 -15.991 1.00 95.56 199 GLN A CA 1
ATOM 1526 C C . GLN A 1 199 ? -4.279 -13.941 -17.180 1.00 95.56 199 GLN A C 1
ATOM 1528 O O . GLN A 1 199 ? -4.813 -14.617 -18.058 1.00 95.56 199 GLN A O 1
ATOM 1533 N N . GLY A 1 200 ? -2.988 -13.605 -17.251 1.00 96.00 200 GLY A N 1
ATOM 1534 C CA . GLY A 1 200 ? -2.097 -14.048 -18.329 1.00 96.00 200 GLY A CA 1
ATOM 1535 C C . GLY A 1 200 ? -2.235 -13.273 -19.640 1.00 96.00 200 GLY A C 1
ATOM 1536 O O . GLY A 1 200 ? -1.410 -13.444 -20.535 1.00 96.00 200 GLY A O 1
ATOM 1537 N N . ARG A 1 201 ? -3.231 -12.391 -19.778 1.00 96.88 201 ARG A N 1
ATOM 1538 C CA . ARG A 1 201 ? -3.432 -11.586 -20.988 1.00 96.88 201 ARG A CA 1
ATOM 1539 C C . ARG A 1 201 ? -2.745 -10.241 -20.839 1.00 96.88 201 ARG A C 1
ATOM 1541 O O . ARG A 1 201 ? -3.043 -9.500 -19.906 1.00 96.88 201 ARG A O 1
ATOM 1548 N N . LYS A 1 202 ? -1.855 -9.906 -21.773 1.00 96.19 202 LYS A N 1
ATOM 1549 C CA . LYS A 1 202 ? -1.219 -8.585 -21.824 1.00 96.19 202 LYS A CA 1
ATOM 1550 C C . LYS A 1 202 ? -2.274 -7.538 -22.201 1.00 96.19 202 LYS A C 1
ATOM 1552 O O . LYS A 1 202 ? -2.800 -7.586 -23.309 1.00 96.19 202 LYS A O 1
ATOM 1557 N N . ILE A 1 203 ? -2.593 -6.618 -21.293 1.00 92.75 203 ILE A N 1
ATOM 1558 C CA . ILE A 1 203 ? -3.652 -5.606 -21.484 1.00 92.75 203 ILE A CA 1
ATOM 1559 C C . ILE A 1 203 ? -3.116 -4.227 -21.878 1.00 92.75 203 ILE A C 1
ATOM 1561 O O . ILE A 1 203 ? -3.870 -3.389 -22.364 1.00 92.75 203 ILE A O 1
ATOM 1565 N N . ARG A 1 204 ? -1.818 -3.970 -21.675 1.00 77.38 204 ARG A N 1
ATOM 1566 C CA . ARG A 1 204 ? -1.175 -2.706 -22.050 1.00 77.38 204 ARG A CA 1
ATOM 1567 C C . ARG A 1 204 ? 0.289 -2.937 -22.417 1.00 77.38 204 ARG A C 1
ATOM 1569 O O . ARG A 1 204 ? 0.994 -3.665 -21.719 1.00 77.38 204 ARG A O 1
ATOM 1576 N N . THR A 1 205 ? 0.725 -2.296 -23.499 1.00 59.34 205 THR A N 1
ATOM 1577 C CA . THR A 1 205 ? 2.138 -2.014 -23.793 1.00 59.34 205 THR A CA 1
ATOM 1578 C C . THR A 1 205 ? 2.252 -0.491 -23.793 1.00 59.34 205 THR A C 1
ATOM 1580 O O . THR A 1 205 ? 1.413 0.153 -24.426 1.00 59.34 205 THR A O 1
ATOM 1583 N N . ILE A 1 206 ? 3.176 0.068 -23.010 1.00 54.72 206 ILE A N 1
ATOM 1584 C CA . ILE A 1 206 ? 3.471 1.512 -22.978 1.00 54.72 206 ILE A CA 1
ATOM 1585 C C . ILE A 1 206 ? 4.803 1.727 -23.683 1.00 54.72 206 ILE A C 1
ATOM 1587 O O . ILE A 1 206 ? 5.709 0.891 -23.459 1.00 54.72 206 ILE A O 1
#

InterPro domains:
  IPR006680 Amidohydrolase-related [PF01979] (4-138)
  IPR011059 Metal-dependent hydrolase, composite domain superfamily [G3DSA:2.30.40.10] (129-202)
  IPR032466 Metal-dependent hydrolase [SSF51556] (2-128)
  IPR051607 Metallo-dependent Hydrolases [PTHR11271] (1-203)